Protein 5Z0C (pdb70)

B-factor: mean 23.2, std 9.93, range [11.63, 111.91]

Nearest PDB structures (foldseek):
  5z0c-assembly1_A-2  TM=1.003E+00  e=1.802E-86  Persicaria minor
  1yqd-assembly1_A  TM=9.678E-01  e=2.506E-66  Populus tremuloides
  6k3g-assembly1_B  TM=9.737E-01  e=2.427E-62  Catharanthus roseus
  8b1v-assembly1_A  TM=9.716E-01  e=7.815E-59  Tabernanthe iboga
  2cf6-assembly1_A  TM=9.793E-01  e=5.740E-51  Arabidopsis thaliana

CATH classification: 3.90.180.10 (+1 more: 3.40.50.720)

InterPro domains:
  IPR002328 Alcohol dehydrogenase, zinc-type, conserved site [PS00059] (72-86)
  IPR011032 GroES-like superfamily [SSF50129] (20-185)
  IPR013149 Alcohol dehydrogenase-like, C-terminal [PF00107] (195-318)
  IPR013154 Alcohol dehydrogenase-like, N-terminal [PF08240] (40-155)
  IPR020843 Enoylreductase domain [SM00829] (24-352)
  IPR036291 NAD(P)-binding domain superfamily [SSF51735] (157-322)
  IPR047109 Cinnamyl alcohol dehydrogenase-like [PTHR42683] (9-357)
  IPR047109 Cinnamyl alcohol dehydrogenase-like [cd05283] (15-353)

Sequence (367 aa):
EEHTVKAVGWAARDPSGHLSPFTFSRRATGELDVTFKVLYCGICHSDLHYIKNEWSNTIYPALPGHEIVGEVTEVGSKVNKFKVGDKVGVGCCIIVGSCHSCPNCNNHLENYCPNRILTFGSRYYDGTLNHGGYSDLMVVVQEHFAVRIPDALPLDSAAPLLCAGITVYSPLRYYGLDKKPGLHVGVVGLGGLGHMMAVKFAKAFGVKVTVVSTSPAKKEDAISGLGAHSFILSTDAEQMQAAVGTMMDGIIDTVSASHPLPPLISLLKSSHGKKLVMVGDPPKPLELPVFPLLLGRKMVAGSAIGGMKETQEMIDFAAKEGVRADVEVIPMDYVNTAMQRVSKSDVKYRFVIDIGNTFNDSLISSEVEHHHHHH

Structure (mmCIF, N/CA/C/O backbone):
data_5Z0C
#
_entry.id   5Z0C
#
_cell.length_a   83.000
_cell.length_b   54.030
_cell.length_c   79.370
_cell.angle_alpha   90.000
_cell.angle_beta   90.000
_cell.angle_gamma   90.000
#
_symmetry.space_group_name_H-M   'P 21 21 2'
#
loop_
_entity.id
_entity.type
_entity.pdbx_description
1 polymer 'Nerol dehydrogenase'
2 non-polymer 'ZINC ION'
3 non-polymer GLYCEROL
4 non-polymer BETA-MERCAPTOETHANOL
5 water water
#
loop_
_atom_site.group_PDB
_atom_site.id
_atom_site.type_symbol
_atom_site.label_atom_id
_atom_site.label_alt_id
_atom_site.label_comp_id
_atom_site.label_asym_id
_atom_site.label_entity_id
_atom_site.label_seq_id
_atom_site.pdbx_PDB_ins_code
_atom_site.Cartn_x
_atom_site.Cartn_y
_atom_site.Cartn_z
_atom_site.occupancy
_atom_site.B_iso_or_equiv
_atom_site.auth_seq_id
_atom_site.auth_comp_id
_atom_site.auth_asym_id
_atom_site.auth_atom_id
_atom_site.pdbx_PDB_model_num
ATOM 1 N N . GLU A 1 8 ? 72.597 -14.551 50.608 1.00 57.38 8 GLU A N 1
ATOM 2 C CA . GLU A 1 8 ? 73.754 -14.654 51.550 1.00 55.38 8 GLU A CA 1
ATOM 3 C C . GLU A 1 8 ? 73.726 -13.543 52.635 1.00 47.63 8 GLU A C 1
ATOM 4 O O . GLU A 1 8 ? 73.843 -13.814 53.841 1.00 45.68 8 GLU A O 1
ATOM 10 N N . GLU A 1 9 ? 73.622 -12.280 52.246 1.00 36.46 9 GLU A N 1
ATOM 11 C CA . GLU A 1 9 ? 73.731 -11.249 53.283 1.00 34.48 9 GLU A CA 1
ATOM 12 C C . GLU A 1 9 ? 72.415 -10.535 53.575 1.00 24.34 9 GLU A C 1
ATOM 13 O O . GLU A 1 9 ? 71.932 -9.825 52.745 1.00 25.19 9 GLU A O 1
ATOM 19 N N . HIS A 1 10 ? 71.850 -10.730 54.761 1.00 18.93 10 HIS A N 1
ATOM 20 C CA . HIS A 1 10 ? 70.502 -10.211 55.030 1.00 17.85 10 HIS A CA 1
ATOM 21 C C . HIS A 1 10 ? 70.552 -8.864 55.741 1.00 18.43 10 HIS A C 1
ATOM 22 O O . HIS A 1 10 ? 69.597 -8.083 55.654 1.00 16.19 10 HIS A O 1
ATOM 29 N N . THR A 1 11 ? 71.627 -8.617 56.467 1.00 17.12 11 THR A N 1
ATOM 30 C CA . THR A 1 11 ? 71.814 -7.319 57.222 1.00 15.44 11 THR A CA 1
ATOM 31 C C . THR A 1 11 ? 73.279 -6.933 57.037 1.00 17.59 11 THR A C 1
ATOM 32 O O . THR A 1 11 ? 74.144 -7.771 56.624 1.00 18.75 11 THR A O 1
ATOM 36 N N . VAL A 1 12 ? 73.582 -5.667 57.368 1.00 14.69 12 VAL A N 1
ATOM 37 C CA . VAL A 1 12 ? 74.896 -5.118 57.322 1.00 15.98 12 VAL A CA 1
ATOM 38 C C . VAL A 1 12 ? 75.185 -4.348 58.624 1.00 16.99 12 VAL A C 1
ATOM 39 O O . VAL A 1 12 ? 74.277 -3.852 59.287 1.00 17.19 12 VAL A O 1
ATOM 43 N N . LYS A 1 13 ? 76.434 -4.236 58.996 1.00 15.12 13 LYS A N 1
ATOM 44 C CA . LYS A 1 13 ? 76.836 -3.518 60.191 1.00 17.29 13 LYS A CA 1
ATOM 45 C C . LYS A 1 13 ? 76.914 -2.006 59.967 1.00 16.80 13 LYS A C 1
ATOM 46 O O . LYS A 1 13 ? 77.377 -1.546 58.905 1.00 17.73 13 LYS A O 1
ATOM 52 N N . ALA A 1 14 ? 76.292 -1.291 60.903 1.00 15.88 14 ALA A N 1
ATOM 53 C CA . ALA A 1 14 ? 76.329 0.191 60.957 1.00 14.97 14 ALA A CA 1
ATOM 54 C C . ALA A 1 14 ? 76.821 0.612 62.328 1.00 13.40 14 ALA A C 1
ATOM 55 O O . ALA A 1 14 ? 76.746 -0.153 63.320 1.00 15.10 14 ALA A O 1
ATOM 57 N N . VAL A 1 15 ? 77.264 1.845 62.405 1.00 13.74 15 VAL A N 1
ATOM 58 C CA . VAL A 1 15 ? 77.663 2.430 63.713 1.00 14.41 15 VAL A CA 1
ATOM 59 C C . VAL A 1 15 ? 76.991 3.805 63.856 1.00 16.07 15 VAL A C 1
ATOM 60 O O . VAL A 1 15 ? 76.849 4.537 62.877 1.00 16.23 15 VAL A O 1
ATOM 64 N N . GLY A 1 16 ? 76.554 4.090 65.052 1.00 15.10 16 GLY A N 1
ATOM 65 C CA . GLY A 1 16 ? 75.932 5.409 65.331 1.00 15.59 16 GLY A CA 1
ATOM 66 C C . GLY A 1 16 ? 76.280 5.856 66.755 1.00 17.90 16 GLY A C 1
ATOM 67 O O . GLY A 1 16 ? 77.047 5.195 67.448 1.00 19.09 16 GLY A O 1
ATOM 68 N N . TRP A 1 17 ? 75.819 7.036 67.106 1.00 15.47 1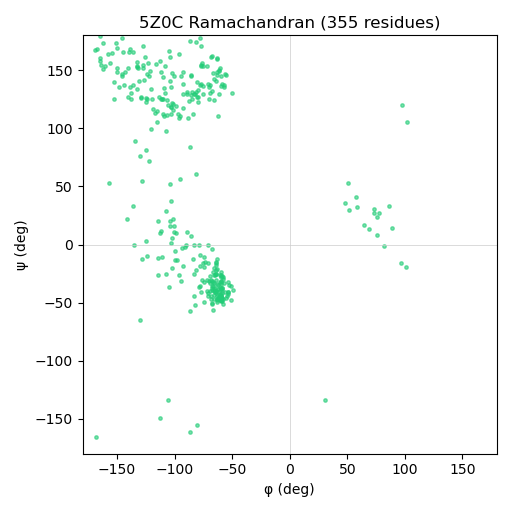7 TRP A N 1
ATOM 69 C CA . TRP A 1 17 ? 75.834 7.474 68.509 1.00 16.38 17 TRP A CA 1
ATOM 70 C C . TRP A 1 17 ? 74.408 7.426 69.038 1.00 16.58 17 TRP A C 1
ATOM 71 O O . TRP A 1 17 ? 73.506 8.081 68.480 1.00 16.64 17 TRP A O 1
ATOM 82 N N . ALA A 1 18 ? 74.199 6.696 70.136 1.00 15.32 18 ALA A N 1
ATOM 83 C CA . ALA A 1 18 ? 72.886 6.388 70.690 1.00 15.11 18 ALA A CA 1
ATOM 84 C C . ALA A 1 18 ? 72.878 6.634 72.185 1.00 17.92 18 ALA A C 1
ATOM 85 O O . ALA A 1 18 ? 73.921 6.668 72.776 1.00 17.77 18 ALA A O 1
ATOM 87 N N . ALA A 1 19 ? 71.683 6.933 72.663 1.00 15.82 19 ALA A N 1
ATOM 88 C CA . ALA A 1 19 ? 71.426 7.031 74.117 1.00 17.65 19 ALA A CA 1
ATOM 89 C C . ALA A 1 19 ? 70.936 5.700 74.622 1.00 16.60 19 ALA A C 1
ATOM 90 O O . ALA A 1 19 ? 70.262 4.926 73.999 1.00 16.56 19 ALA A O 1
ATOM 92 N N . ARG A 1 20 ? 71.278 5.419 75.889 1.00 19.40 20 ARG A N 1
ATOM 93 C CA . ARG A 1 20 ? 70.888 4.176 76.556 1.00 20.33 20 ARG A CA 1
ATOM 94 C C . ARG A 1 20 ? 69.844 4.357 77.699 1.00 20.24 20 ARG A C 1
ATOM 95 O O . ARG A 1 20 ? 69.350 3.381 78.239 1.00 23.13 20 ARG A O 1
ATOM 103 N N . ASP A 1 21 ? 69.624 5.606 78.066 1.00 19.85 21 ASP A N 1
ATOM 104 C CA . ASP A 1 21 ? 68.704 5.957 79.157 1.00 21.99 21 ASP A CA 1
ATOM 105 C C . ASP A 1 21 ? 68.322 7.443 79.068 1.00 19.64 21 ASP A C 1
ATOM 106 O O . ASP A 1 21 ? 68.869 8.191 78.277 1.00 20.69 21 ASP A O 1
ATOM 111 N N . PRO A 1 22 ? 67.360 7.888 79.939 1.00 24.27 22 PRO A N 1
ATOM 112 C CA . PRO A 1 22 ? 66.837 9.257 79.879 1.00 24.92 22 PRO A CA 1
ATOM 113 C C . PRO A 1 22 ? 67.742 10.396 80.220 1.00 25.59 22 PRO A C 1
ATOM 114 O O . PRO A 1 22 ? 67.391 11.577 79.968 1.00 24.18 22 PRO A O 1
ATOM 118 N N . SER A 1 23 ? 68.982 10.079 80.638 1.00 23.95 23 SER A N 1
ATOM 119 C CA . SER A 1 23 ? 69.991 11.095 80.671 1.00 24.09 23 SER A CA 1
ATOM 120 C C . SER A 1 23 ? 70.227 11.740 79.288 1.00 23.20 23 SER A C 1
ATOM 121 O O . SER A 1 23 ? 70.719 12.886 79.106 1.00 23.30 23 SER A O 1
ATOM 124 N N . GLY A 1 24 ? 69.957 10.925 78.270 1.00 22.56 24 GLY A N 1
ATOM 125 C CA . GLY A 1 24 ? 70.229 11.367 76.932 1.00 21.91 24 GLY A CA 1
ATOM 126 C C . GLY A 1 24 ? 71.636 11.377 76.450 1.00 19.48 24 GLY A C 1
ATOM 127 O O . GLY A 1 24 ? 71.933 11.920 75.427 1.00 20.25 24 GLY A O 1
ATOM 128 N N . HIS A 1 25 ? 72.575 10.823 77.231 1.00 18.80 25 HIS A N 1
ATOM 129 C CA . HIS A 1 25 ? 73.980 10.872 76.910 1.00 19.14 25 HIS A CA 1
ATOM 130 C C . HIS A 1 25 ? 74.237 9.956 75.693 1.00 16.11 25 HIS A C 1
ATOM 131 O O . HIS A 1 25 ? 73.862 8.823 75.746 1.00 21.71 25 HIS A O 1
ATOM 138 N N . LEU A 1 26 ? 74.821 10.495 74.670 1.00 19.49 26 LEU A N 1
ATOM 139 C CA . LEU A 1 26 ? 75.071 9.760 73.410 1.00 17.35 26 LEU A CA 1
ATOM 140 C C . LEU A 1 26 ? 76.456 9.156 73.473 1.00 18.01 26 LEU A C 1
ATOM 141 O O . LEU A 1 26 ? 77.420 9.860 73.812 1.00 19.58 26 LEU A O 1
ATOM 146 N N . SER A 1 27 ? 76.554 7.922 73.016 1.00 17.49 27 SER A N 1
ATOM 147 C CA . SER A 1 27 ? 77.886 7.325 72.829 1.00 20.23 27 SER A CA 1
ATOM 148 C C . SER A 1 27 ? 77.814 6.335 71.696 1.00 17.41 27 SER A C 1
ATOM 149 O O . SER A 1 27 ? 76.743 5.884 71.319 1.00 17.20 27 SER A O 1
ATOM 152 N N . PRO A 1 28 ? 78.981 5.848 71.235 1.00 18.34 28 PRO A N 1
ATOM 153 C CA . PRO A 1 28 ? 78.950 4.845 70.121 1.00 18.44 28 PRO A CA 1
ATOM 154 C C . PRO A 1 28 ? 78.126 3.620 70.331 1.00 17.66 28 PRO A C 1
ATOM 155 O O . PRO A 1 28 ? 77.983 3.099 71.429 1.00 18.03 28 PRO A O 1
ATOM 159 N N . PHE A 1 29 ? 77.523 3.128 69.249 1.00 16.68 29 PHE A N 1
ATOM 160 C CA . PHE A 1 29 ? 76.615 2.021 69.248 1.00 15.99 29 PHE A CA 1
ATOM 161 C C . PHE A 1 29 ? 76.673 1.329 67.892 1.00 18.36 29 PHE A C 1
ATOM 162 O O . PHE A 1 29 ? 76.532 1.992 66.875 1.00 16.52 29 PHE A O 1
ATOM 170 N N . THR A 1 30 ? 76.940 0.007 67.907 1.00 17.27 30 THR A N 1
ATOM 171 C CA . THR A 1 30 ? 77.075 -0.787 66.686 1.00 15.61 30 THR A CA 1
ATOM 172 C C . THR A 1 30 ? 75.906 -1.671 66.560 1.00 14.94 30 THR A C 1
ATOM 173 O O . THR A 1 30 ? 75.450 -2.385 67.526 1.00 16.68 30 THR A O 1
ATOM 177 N N . PHE A 1 31 ? 75.285 -1.660 65.380 1.00 15.84 31 PHE A N 1
ATOM 178 C CA . PHE A 1 31 ? 74.013 -2.284 65.160 1.00 16.87 31 PHE A CA 1
ATOM 179 C C . PHE A 1 31 ? 73.831 -2.755 63.714 1.00 16.19 31 PHE A C 1
ATOM 180 O O . PHE A 1 31 ? 74.691 -2.504 62.892 1.00 18.53 31 PHE A O 1
ATOM 188 N N . SER A 1 32 ? 72.746 -3.461 63.422 1.00 16.25 32 SER A N 1
ATOM 189 C CA . SER A 1 32 ? 72.535 -3.958 62.083 1.00 16.16 32 SER A CA 1
ATOM 190 C C . SER A 1 32 ? 71.468 -3.101 61.373 1.00 17.80 32 SER A C 1
ATOM 191 O O . SER A 1 32 ? 70.452 -2.732 62.005 1.00 20.18 32 SER A O 1
ATOM 194 N N . ARG A 1 33 ? 71.700 -2.850 60.090 1.00 15.76 33 ARG A N 1
ATOM 195 C CA . ARG A 1 33 ? 70.670 -2.441 59.230 1.00 16.62 33 ARG A CA 1
ATOM 196 C C . ARG A 1 33 ? 70.370 -3.503 58.177 1.00 15.24 33 ARG A C 1
ATOM 197 O O . ARG A 1 33 ? 71.183 -4.425 57.932 1.00 14.51 33 ARG A O 1
ATOM 205 N N . ARG A 1 34 ? 69.183 -3.445 57.621 1.00 14.24 34 ARG A N 1
ATOM 206 C CA . ARG A 1 34 ? 68.866 -4.379 56.518 1.00 14.36 34 ARG A CA 1
ATOM 207 C C . ARG A 1 34 ? 69.792 -4.231 55.342 1.00 16.32 34 ARG A C 1
ATOM 208 O O . ARG A 1 34 ? 70.279 -3.122 55.042 1.00 15.30 34 ARG A O 1
ATOM 216 N N . ALA A 1 35 ? 70.109 -5.358 54.668 1.00 15.24 35 ALA A N 1
ATOM 217 C CA . ALA A 1 35 ? 70.818 -5.234 53.369 1.00 16.75 35 ALA A CA 1
ATOM 218 C C . ALA A 1 35 ? 69.891 -4.626 52.353 1.00 17.74 35 ALA A C 1
ATOM 219 O O . ALA A 1 35 ? 68.678 -4.537 52.567 1.00 20.27 35 ALA A O 1
ATOM 221 N N . THR A 1 36 ? 70.462 -4.106 51.287 1.00 18.90 36 THR A N 1
ATOM 222 C CA . THR A 1 36 ? 69.702 -3.391 50.290 1.00 17.04 36 THR A CA 1
ATOM 223 C C . THR A 1 36 ? 68.680 -4.305 49.627 1.00 18.53 36 THR A C 1
ATOM 224 O O . THR A 1 36 ? 69.072 -5.169 48.838 1.00 21.29 36 THR A O 1
ATOM 228 N N . GLY A 1 37 ? 67.418 -4.099 49.879 1.00 17.56 37 GLY A N 1
ATOM 229 C CA . GLY A 1 37 ? 66.378 -4.848 49.142 1.00 19.77 37 GLY A CA 1
ATOM 230 C C . GLY A 1 37 ? 66.159 -4.293 47.739 1.00 17.17 37 GLY A C 1
ATOM 231 O O . GLY A 1 37 ? 66.738 -3.309 47.348 1.00 17.38 37 GLY A O 1
ATOM 232 N N . GLU A 1 38 ? 65.258 -4.952 46.997 1.00 19.59 38 GLU A N 1
ATOM 233 C CA . GLU A 1 38 ? 65.054 -4.660 45.589 1.00 20.57 38 GLU A CA 1
ATOM 234 C C . GLU A 1 38 ? 64.683 -3.158 45.349 1.00 16.41 38 GLU A C 1
ATOM 235 O O . GLU A 1 38 ? 64.951 -2.633 44.290 1.00 17.88 38 GLU A O 1
ATOM 241 N N . LEU A 1 39 ? 63.966 -2.529 46.271 1.00 16.76 39 LEU A N 1
ATOM 242 C CA . LEU A 1 39 ? 63.548 -1.129 46.124 1.00 17.46 39 LEU A CA 1
ATOM 243 C C . LEU A 1 39 ? 64.191 -0.221 47.153 1.00 19.23 39 LEU A C 1
ATOM 244 O O . LEU A 1 39 ? 63.686 0.935 47.335 1.00 18.03 39 LEU A O 1
ATOM 249 N N . ASP A 1 40 ? 65.296 -0.666 47.746 1.00 15.61 40 ASP A N 1
ATOM 250 C CA . ASP A 1 40 ? 66.019 0.163 48.732 1.00 16.02 40 ASP A CA 1
ATOM 251 C C . ASP A 1 40 ? 67.155 0.919 48.098 1.00 17.26 40 ASP A C 1
ATOM 252 O O . ASP A 1 40 ? 67.691 0.554 47.038 1.00 16.12 40 ASP A O 1
ATOM 257 N N . VAL A 1 41 ? 67.602 1.926 48.865 1.00 16.14 41 VAL A N 1
ATOM 258 C CA . VAL A 1 41 ? 68.777 2.694 48.591 1.00 16.63 41 VAL A CA 1
ATOM 259 C C . VAL A 1 41 ? 69.598 2.695 49.890 1.00 16.90 41 VAL A C 1
ATOM 260 O O . VAL A 1 41 ? 69.087 3.058 50.942 1.00 16.70 41 VAL A O 1
ATOM 264 N N . THR A 1 42 ? 70.884 2.294 49.812 1.00 14.49 42 THR A N 1
ATOM 265 C CA . THR A 1 42 ? 71.848 2.383 50.839 1.00 15.50 42 THR A CA 1
ATOM 266 C C . THR A 1 42 ? 72.788 3.555 50.564 1.00 15.38 42 THR A C 1
ATOM 267 O O . THR A 1 42 ? 73.229 3.734 49.451 1.00 14.02 42 THR A O 1
ATOM 271 N N . PHE A 1 43 ? 73.081 4.349 51.582 1.00 13.92 43 PHE A N 1
ATOM 272 C CA . PHE A 1 43 ? 73.929 5.469 51.434 1.00 14.33 43 PHE A CA 1
ATOM 273 C C . PHE A 1 43 ? 74.847 5.741 52.606 1.00 14.20 43 PHE A C 1
ATOM 274 O O . PHE A 1 43 ? 74.518 5.403 53.769 1.00 14.77 43 PHE A O 1
ATOM 282 N N . LYS A 1 44 ? 76.002 6.285 52.297 1.00 14.50 44 LYS A N 1
ATOM 283 C CA . LYS A 1 44 ? 76.931 6.713 53.282 1.00 14.67 44 LYS A CA 1
ATOM 284 C C . LYS A 1 44 ? 76.438 8.084 53.787 1.00 15.66 44 LYS A C 1
ATOM 285 O O . LYS A 1 44 ? 76.211 8.994 52.994 1.00 16.66 44 LYS A O 1
ATOM 291 N N . VAL A 1 45 ? 76.280 8.225 55.084 1.00 13.60 45 VAL A N 1
ATOM 292 C CA . VAL A 1 45 ? 75.778 9.495 55.650 1.00 13.11 45 VAL A CA 1
ATOM 293 C C . VAL A 1 45 ? 76.880 10.518 55.617 1.00 14.46 45 VAL A C 1
ATOM 294 O O . VAL A 1 45 ? 78.023 10.228 56.053 1.00 15.84 45 VAL A O 1
ATOM 298 N N . LEU A 1 46 ? 76.600 11.721 55.085 1.00 14.30 46 LEU A N 1
ATOM 299 C CA . LEU A 1 46 ? 77.556 12.799 55.069 1.00 14.52 46 LEU A CA 1
ATOM 300 C C . LEU A 1 46 ? 77.289 13.919 56.092 1.00 14.21 46 LEU A C 1
ATOM 301 O O . LEU A 1 46 ? 78.247 14.457 56.691 1.00 14.57 46 LEU A O 1
ATOM 306 N N . TYR A 1 47 ? 76.020 14.221 56.315 1.00 13.99 47 TYR A N 1
ATOM 307 C CA . TYR A 1 47 ? 75.614 15.274 57.290 1.00 13.76 47 TYR A CA 1
ATOM 308 C C . TYR A 1 47 ? 74.313 14.832 57.923 1.00 14.97 47 TYR A C 1
ATOM 309 O O . TYR A 1 47 ? 73.458 14.186 57.278 1.00 14.39 47 TYR A O 1
ATOM 318 N N . CYS A 1 48 ? 74.129 15.191 59.192 1.00 13.81 48 CYS A N 1
ATOM 319 C CA . CYS A 1 48 ? 72.795 15.040 59.815 1.00 14.05 48 CYS A CA 1
ATOM 320 C C . CYS A 1 48 ? 72.503 16.276 60.649 1.00 15.36 48 CYS A C 1
ATOM 321 O O . CYS A 1 48 ? 73.283 16.629 61.528 1.00 13.65 48 CYS A O 1
ATOM 324 N N . GLY A 1 49 ? 71.366 16.935 60.377 1.00 14.33 49 GLY A N 1
ATOM 325 C CA . GLY A 1 49 ? 70.962 18.046 61.185 1.00 13.14 49 GLY A CA 1
ATOM 326 C C . GLY A 1 49 ? 70.498 17.556 62.544 1.00 14.54 49 GLY A C 1
ATOM 327 O O . GLY A 1 49 ? 70.038 16.441 62.704 1.00 14.16 49 GLY A O 1
ATOM 328 N N . ILE A 1 50 ? 70.626 18.442 63.511 1.00 14.24 50 ILE A N 1
ATOM 329 C CA . ILE A 1 50 ? 70.111 18.200 64.856 1.00 14.34 50 ILE A CA 1
ATOM 330 C C . ILE A 1 50 ? 68.787 18.983 65.096 1.00 15.30 50 ILE A C 1
ATOM 331 O O . ILE A 1 50 ? 68.770 20.217 65.009 1.00 15.75 50 ILE A O 1
ATOM 336 N N . CYS A 1 51 ? 67.745 18.210 65.347 1.00 15.85 51 CYS A N 1
ATOM 337 C CA . CYS A 1 51 ? 66.370 18.696 65.624 1.00 15.40 51 CYS A CA 1
ATOM 338 C C . CYS A 1 51 ? 66.070 18.627 67.090 1.00 18.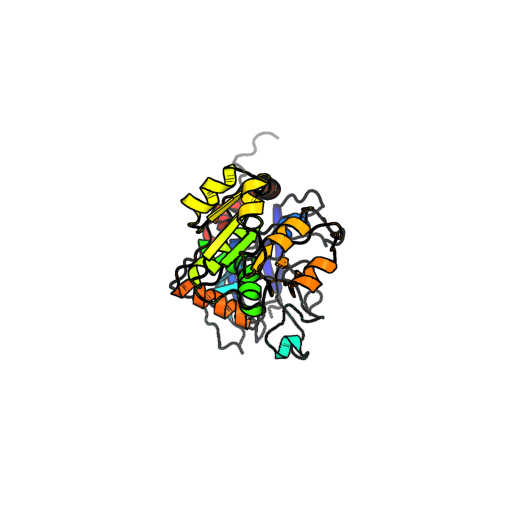12 51 CYS A C 1
ATOM 339 O O . CYS A 1 51 ? 66.446 17.668 67.782 1.00 18.64 51 CYS A O 1
ATOM 342 N N . HIS A 1 52 ? 65.234 19.566 67.609 1.00 17.82 52 HIS A N 1
ATOM 343 C CA . HIS A 1 52 ? 64.829 19.428 69.041 1.00 21.09 52 HIS A CA 1
ATOM 344 C C . HIS A 1 52 ? 64.149 18.102 69.311 1.00 19.39 52 HIS A C 1
ATOM 345 O O . HIS A 1 52 ? 64.220 17.580 70.423 1.00 19.14 52 HIS A O 1
ATOM 352 N N . SER A 1 53 ? 63.443 17.509 68.313 1.00 16.30 53 SER A N 1
ATOM 353 C CA . SER A 1 53 ? 62.837 16.220 68.536 1.00 16.32 53 SER A CA 1
ATOM 354 C C . SER A 1 53 ? 63.851 15.104 68.896 1.00 14.58 53 SER A C 1
ATOM 355 O O . SER A 1 53 ? 63.495 14.106 69.512 1.00 15.48 53 SER A O 1
ATOM 358 N N . ASP A 1 54 ? 65.061 15.276 68.335 1.00 16.39 54 ASP A N 1
ATOM 359 C CA . ASP A 1 54 ? 66.172 14.337 68.648 1.00 16.27 54 ASP A CA 1
ATOM 360 C C . ASP A 1 54 ? 66.455 14.356 70.154 1.00 17.41 54 ASP A C 1
ATOM 361 O O . ASP A 1 54 ? 66.526 13.315 70.792 1.00 17.33 54 ASP A O 1
ATOM 366 N N . LEU A 1 55 ? 66.576 15.561 70.685 1.00 17.17 55 LEU A N 1
ATOM 367 C CA . LEU A 1 55 ? 66.804 15.738 72.154 1.00 18.14 55 LEU A CA 1
ATOM 368 C C . LEU A 1 55 ? 65.652 15.222 72.951 1.00 18.27 55 LEU A C 1
ATOM 369 O O . LEU A 1 55 ? 65.798 14.496 73.941 1.00 17.02 55 LEU A O 1
ATOM 374 N N . HIS A 1 56 ? 64.408 15.614 72.606 1.00 18.65 56 HIS A N 1
ATOM 375 C CA . HIS A 1 56 ? 63.254 15.049 73.296 1.00 18.19 56 HIS A CA 1
ATOM 376 C C . HIS A 1 56 ? 63.137 13.535 73.336 1.00 18.58 56 HIS A C 1
ATOM 377 O O . HIS A 1 56 ? 62.815 12.926 74.353 1.00 18.48 56 HIS A O 1
ATOM 384 N N . TYR A 1 57 ? 63.456 12.887 72.219 1.00 18.28 57 TYR A N 1
ATOM 385 C CA . TYR A 1 57 ? 63.345 11.486 72.171 1.00 16.92 57 TYR A CA 1
ATOM 386 C C . TYR A 1 57 ? 64.418 10.837 73.087 1.00 15.15 57 TYR A C 1
ATOM 387 O O . TYR A 1 57 ? 64.088 9.921 73.781 1.00 18.77 57 TYR A O 1
ATOM 396 N N . ILE A 1 58 ? 65.643 11.267 73.019 1.00 16.63 58 ILE A N 1
ATOM 397 C CA . ILE A 1 58 ? 66.732 10.591 73.752 1.00 18.09 58 ILE A CA 1
ATOM 398 C C . ILE A 1 58 ? 66.530 10.839 75.271 1.00 20.34 58 ILE A C 1
ATOM 399 O O . ILE A 1 58 ? 66.937 10.010 76.098 1.00 21.38 58 ILE A O 1
ATOM 404 N N . LYS A 1 59 ? 65.879 11.968 75.601 1.00 21.30 59 LYS A N 1
ATOM 405 C CA . LYS A 1 59 ? 65.501 12.279 76.996 1.00 23.34 59 LYS A CA 1
ATOM 406 C C . LYS A 1 59 ? 64.155 11.678 77.447 1.00 25.15 59 LYS A C 1
ATOM 407 O O . LYS A 1 59 ? 63.676 11.985 78.517 1.00 23.83 59 LYS A O 1
ATOM 413 N N . ASN A 1 60 ? 63.513 10.841 76.655 1.00 20.04 60 ASN A N 1
ATOM 414 C CA . ASN A 1 60 ? 62.283 10.163 77.015 1.00 21.29 60 ASN A CA 1
ATOM 415 C C . ASN A 1 60 ? 61.182 11.158 77.371 1.00 27.19 60 ASN A C 1
ATOM 416 O O . ASN A 1 60 ? 60.337 10.871 78.236 1.00 25.64 60 ASN A O 1
ATOM 421 N N . GLU A 1 61 ? 61.210 12.311 76.717 1.00 26.25 61 GLU A N 1
ATOM 422 C CA . GLU A 1 61 ? 60.201 13.384 77.012 1.00 27.36 61 GLU A CA 1
ATOM 423 C C . GLU A 1 61 ? 58.766 12.901 76.943 1.00 27.15 61 GLU A C 1
ATOM 424 O O . GLU A 1 61 ? 57.937 13.382 77.718 1.00 31.52 61 GLU A O 1
ATOM 430 N N . TRP A 1 62 ? 58.419 11.978 76.063 1.00 26.71 62 TRP A N 1
ATOM 431 C CA . TRP A 1 62 ? 57.045 11.475 75.972 1.00 28.94 62 TRP A CA 1
ATOM 432 C C . TRP A 1 62 ? 56.820 10.160 76.634 1.00 28.59 62 TRP A C 1
ATOM 433 O O . TRP A 1 62 ? 55.800 9.496 76.371 1.00 31.39 62 TRP A O 1
ATOM 444 N N . SER A 1 63 ? 57.744 9.755 77.492 1.00 28.37 63 SER A N 1
ATOM 445 C CA . SER A 1 63 ? 57.673 8.475 78.175 1.00 31.60 63 SER A CA 1
ATOM 446 C C . SER A 1 63 ? 57.441 7.274 77.269 1.00 33.68 63 SER A C 1
ATOM 447 O O . SER A 1 63 ? 56.822 6.326 77.706 1.00 37.16 63 SER A O 1
ATOM 450 N N . ASN A 1 64 ? 57.892 7.301 76.008 1.00 26.11 64 ASN A N 1
ATOM 451 C CA . ASN A 1 64 ? 57.676 6.176 75.147 1.00 27.30 64 ASN A CA 1
ATOM 452 C C . ASN A 1 64 ? 58.883 5.893 74.246 1.00 24.51 64 ASN A C 1
ATOM 453 O O . ASN A 1 64 ? 58.751 5.197 73.270 1.00 26.73 64 ASN A O 1
ATOM 458 N N . THR A 1 65 ? 60.036 6.372 74.665 1.00 22.18 65 THR A N 1
ATOM 459 C CA . THR A 1 65 ? 61.271 6.109 73.959 1.00 20.54 65 THR A CA 1
ATOM 460 C C . THR A 1 65 ? 61.659 4.635 74.141 1.00 23.16 65 THR A C 1
ATOM 461 O O . THR A 1 65 ? 61.640 4.087 75.269 1.00 21.32 65 THR A O 1
ATOM 465 N N . ILE A 1 66 ? 62.125 4.009 73.062 1.00 20.77 66 ILE A N 1
ATOM 466 C CA . ILE A 1 66 ? 62.729 2.663 73.121 1.00 21.00 66 ILE A CA 1
ATOM 467 C C . ILE A 1 66 ? 64.251 2.822 73.062 1.00 20.24 66 ILE A C 1
ATOM 468 O O . ILE A 1 66 ? 64.793 3.528 72.189 1.00 20.89 66 ILE A O 1
ATOM 473 N N . TYR A 1 67 ? 64.959 2.323 74.101 1.00 19.90 67 TYR A N 1
ATOM 474 C CA . TYR A 1 67 ? 66.366 2.392 74.154 1.00 19.84 67 TYR A CA 1
ATOM 475 C C . TYR A 1 67 ? 66.939 1.041 73.750 1.00 20.73 67 TYR A C 1
ATOM 476 O O . TYR A 1 67 ? 66.311 0.005 73.983 1.00 20.26 67 TYR A O 1
ATOM 485 N N . PRO A 1 68 ? 68.091 1.051 73.062 1.00 21.05 68 PRO A N 1
ATOM 486 C CA . PRO A 1 68 ? 68.880 2.193 72.668 1.00 18.48 68 PRO A CA 1
ATOM 487 C C . PRO A 1 68 ? 68.203 3.123 71.643 1.00 15.83 68 PRO A C 1
ATOM 488 O O . PRO A 1 68 ? 67.442 2.653 70.747 1.00 16.91 68 PRO A O 1
ATOM 492 N N . ALA A 1 69 ? 68.435 4.406 71.826 1.00 16.03 69 ALA A N 1
ATOM 493 C CA . ALA A 1 69 ? 67.712 5.464 71.102 1.00 15.72 69 ALA A CA 1
ATOM 494 C C . ALA A 1 69 ? 68.735 6.201 70.268 1.00 15.37 69 ALA A C 1
ATOM 495 O O . ALA A 1 69 ? 69.593 6.925 70.758 1.00 16.06 69 ALA A O 1
ATOM 497 N N . LEU A 1 70 ? 68.590 6.061 68.932 1.00 14.38 70 LEU A N 1
ATOM 498 C CA . LEU A 1 70 ? 69.571 6.618 67.958 1.00 14.99 70 LEU A CA 1
ATOM 499 C C . LEU A 1 70 ? 68.728 7.587 67.081 1.00 14.60 70 LEU A C 1
ATOM 500 O O . LEU A 1 70 ? 67.962 7.133 66.250 1.00 14.01 70 LEU A O 1
ATOM 505 N N . PRO A 1 71 ? 68.803 8.895 67.385 1.00 13.79 71 PRO A N 1
ATOM 506 C CA . PRO A 1 71 ? 67.976 9.873 66.664 1.00 15.21 71 PRO A CA 1
ATOM 507 C C . PRO A 1 71 ? 68.612 10.355 65.411 1.00 15.47 71 PRO A C 1
ATOM 508 O O . PRO A 1 71 ? 69.589 9.742 64.936 1.00 15.68 71 PRO A O 1
ATOM 512 N N . GLY A 1 72 ? 68.148 11.517 64.877 1.00 14.69 72 GLY A N 1
ATOM 513 C CA . GLY A 1 72 ? 68.630 12.071 63.618 1.00 14.00 72 GLY A CA 1
ATOM 514 C C . GLY A 1 72 ? 67.695 11.838 62.467 1.00 13.29 72 GLY A C 1
ATOM 515 O O . GLY A 1 72 ? 67.509 10.695 62.033 1.00 13.64 72 GLY A O 1
ATOM 516 N N . HIS A 1 73 ? 66.985 12.883 62.039 1.00 12.86 73 HIS A N 1
ATOM 517 C CA . HIS A 1 73 ? 66.062 12.749 60.904 1.00 13.49 73 HIS A CA 1
ATOM 518 C C . HIS A 1 73 ? 66.132 13.886 59.916 1.00 14.39 73 HIS A C 1
ATOM 519 O O . HIS A 1 73 ? 65.121 14.202 59.248 1.00 14.47 73 HIS A O 1
ATOM 526 N N . GLU A 1 74 ? 67.316 14.432 59.757 1.00 13.39 74 GLU A N 1
ATOM 527 C CA . GLU A 1 74 ? 67.667 15.396 58.753 1.00 13.82 74 GLU A CA 1
ATOM 528 C C . GLU A 1 74 ? 68.947 14.898 58.073 1.00 13.90 74 GLU A C 1
ATOM 529 O O . GLU A 1 74 ? 70.054 15.438 58.296 1.00 13.98 74 GLU A O 1
ATOM 535 N N . ILE A 1 75 ? 68.792 13.894 57.203 1.00 14.42 75 ILE A N 1
ATOM 536 C CA . ILE A 1 75 ? 69.921 12.985 56.873 1.00 14.95 75 ILE A CA 1
ATOM 537 C C . ILE A 1 75 ? 70.299 13.260 55.419 1.00 16.12 75 ILE A C 1
ATOM 538 O O . ILE A 1 75 ? 69.426 13.116 54.543 1.00 14.99 75 ILE A O 1
ATOM 543 N N . VAL A 1 76 ? 71.569 13.574 55.136 1.00 13.61 76 VAL A N 1
ATOM 544 C CA . VAL A 1 76 ? 72.002 13.769 53.759 1.00 15.47 76 VAL A CA 1
ATOM 545 C C . VAL A 1 76 ? 73.207 12.865 53.507 1.00 14.69 76 VAL A C 1
ATOM 546 O O . VAL A 1 76 ? 74.055 12.743 54.410 1.00 14.29 76 VAL A O 1
ATOM 550 N N . GLY A 1 77 ? 73.299 12.274 52.323 1.00 14.92 77 GLY A N 1
ATOM 551 C CA . GLY A 1 77 ? 74.473 11.432 52.041 1.00 14.91 77 GLY A CA 1
ATOM 552 C C . GLY A 1 77 ? 74.573 11.056 50.580 1.00 15.19 77 GLY A C 1
ATOM 553 O O . GLY A 1 77 ? 73.965 11.713 49.728 1.00 15.30 77 GLY A O 1
ATOM 554 N N . GLU A 1 78 ? 75.437 10.070 50.345 1.00 14.63 78 GLU A N 1
ATOM 555 C CA . GLU A 1 78 ? 75.796 9.667 48.982 1.00 14.52 78 GLU A CA 1
ATOM 556 C C . GLU A 1 78 ? 75.521 8.183 48.805 1.00 14.49 78 GLU A C 1
ATOM 557 O O . GLU A 1 78 ? 75.971 7.345 49.595 1.00 15.49 78 GLU A O 1
ATOM 563 N N . VAL A 1 79 ? 74.728 7.888 47.776 1.00 13.53 79 VAL A N 1
ATOM 564 C CA . VAL A 1 79 ? 74.264 6.518 47.525 1.00 14.68 79 VAL A CA 1
ATOM 565 C C . VAL A 1 79 ? 75.494 5.615 47.262 1.00 16.26 79 VAL A C 1
ATOM 566 O O . VAL A 1 79 ? 76.357 5.919 46.394 1.00 16.89 79 VAL A O 1
ATOM 570 N N . THR A 1 80 ? 75.532 4.525 47.974 1.00 15.16 80 THR A N 1
ATOM 571 C CA . THR A 1 80 ? 76.549 3.493 47.750 1.00 17.41 80 THR A CA 1
ATOM 572 C C . THR A 1 80 ? 76.009 2.211 47.078 1.00 17.10 80 THR A C 1
ATOM 573 O O . THR A 1 80 ? 76.812 1.417 46.458 1.00 18.78 80 THR A O 1
ATOM 577 N N . GLU A 1 81 ? 74.728 1.913 47.227 1.00 16.84 81 GLU A N 1
ATOM 578 C CA . GLU A 1 81 ? 74.172 0.721 46.642 1.00 18.89 81 GLU A CA 1
ATOM 579 C C . GLU A 1 81 ? 72.741 0.955 46.373 1.00 19.29 81 GLU A C 1
ATOM 580 O O . GLU A 1 81 ? 72.049 1.567 47.229 1.00 18.11 81 GLU A O 1
ATOM 586 N N . VAL A 1 82 ? 72.237 0.477 45.216 1.00 17.03 82 VAL A N 1
ATOM 587 C CA . VAL A 1 82 ? 70.807 0.567 44.926 1.00 18.81 82 VAL A CA 1
ATOM 588 C C . VAL A 1 82 ? 70.199 -0.819 44.669 1.00 17.46 82 VAL A C 1
ATOM 589 O O . VAL A 1 82 ? 70.906 -1.696 44.146 1.00 19.24 82 VAL A O 1
ATOM 593 N N . GLY A 1 83 ? 68.970 -0.997 45.096 1.00 18.53 83 GLY A N 1
ATOM 594 C CA . GLY A 1 83 ? 68.322 -2.271 44.926 1.00 20.69 83 GLY A CA 1
ATOM 595 C C . GLY A 1 83 ? 68.142 -2.621 43.460 1.00 21.40 83 GLY A C 1
ATOM 596 O O . GLY A 1 83 ? 68.139 -1.749 42.553 1.00 18.27 83 GLY A O 1
ATOM 597 N N . SER A 1 84 ? 67.942 -3.911 43.194 1.00 21.11 84 SER A N 1
ATOM 598 C CA . SER A 1 84 ? 67.885 -4.342 41.762 1.00 23.28 84 SER A CA 1
ATOM 599 C C . SER A 1 84 ? 66.721 -3.760 40.949 1.00 24.24 84 SER A C 1
ATOM 600 O O . SER A 1 84 ? 66.740 -3.779 39.722 1.00 27.83 84 SER A O 1
ATOM 603 N N . LYS A 1 85 ? 65.676 -3.244 41.591 1.00 19.27 85 LYS A N 1
ATOM 604 C CA . LYS A 1 85 ? 64.614 -2.631 40.855 1.00 19.84 85 LYS A CA 1
ATOM 605 C C . LYS A 1 85 ? 64.573 -1.108 40.842 1.00 19.12 85 LYS A C 1
ATOM 606 O O . LYS A 1 85 ? 63.742 -0.503 40.200 1.00 22.35 85 LYS A O 1
ATOM 612 N N . VAL A 1 86 ? 65.529 -0.473 41.492 1.00 18.33 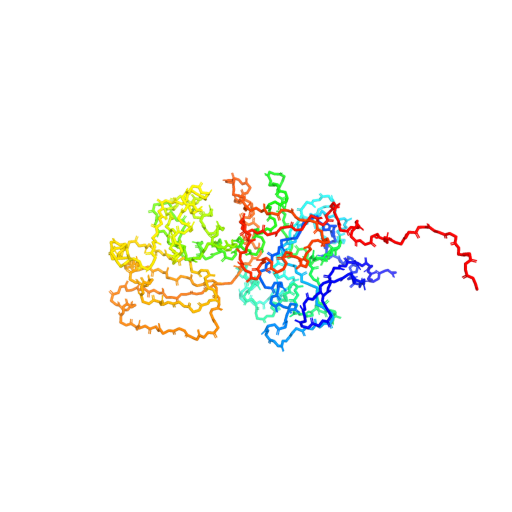86 VAL A N 1
ATOM 613 C CA . VAL A 1 86 ? 65.565 0.965 41.652 1.00 16.98 86 VAL A CA 1
ATOM 614 C C . VAL A 1 86 ? 66.107 1.623 40.400 1.00 17.42 86 VAL A C 1
ATOM 615 O O . VAL A 1 86 ? 67.199 1.254 39.891 1.00 18.08 86 VAL A O 1
ATOM 619 N N . ASN A 1 87 ? 65.349 2.582 39.891 1.00 18.72 87 ASN A N 1
ATOM 620 C CA . ASN A 1 87 ? 65.741 3.310 38.700 1.00 18.32 87 ASN A CA 1
ATOM 621 C C . ASN A 1 87 ? 66.017 4.770 38.926 1.00 18.26 87 ASN A C 1
ATOM 622 O O . ASN A 1 87 ? 66.811 5.373 38.171 1.00 19.72 87 ASN A O 1
ATOM 627 N N . LYS A 1 88 ? 65.399 5.379 39.960 1.00 20.55 88 LYS A N 1
ATOM 628 C CA . LYS A 1 88 ? 65.499 6.826 40.148 1.00 21.64 88 LYS A CA 1
ATOM 629 C C . LYS A 1 88 ? 66.786 7.346 40.745 1.00 20.22 88 LYS A C 1
ATOM 630 O O . LYS A 1 88 ? 67.131 8.519 40.594 1.00 24.48 88 LYS A O 1
ATOM 636 N N . PHE A 1 89 ? 67.553 6.483 41.392 1.00 17.50 89 PHE A N 1
ATOM 637 C CA . PHE A 1 89 ? 68.809 6.796 41.975 1.00 17.99 89 PHE A CA 1
ATOM 638 C C . PHE A 1 89 ? 69.908 5.866 41.413 1.00 19.14 89 PHE A C 1
ATOM 639 O O . PHE A 1 89 ? 69.619 4.665 41.102 1.00 20.42 89 PHE A O 1
ATOM 647 N N . LYS A 1 90 ? 71.080 6.405 41.307 1.00 18.17 90 LYS A N 1
ATOM 648 C CA . LYS A 1 90 ? 72.264 5.703 40.964 1.00 21.40 90 LYS A CA 1
ATOM 649 C C . LYS A 1 90 ? 73.349 5.862 42.037 1.00 20.81 90 LYS A C 1
ATOM 650 O O . LYS A 1 90 ? 73.371 6.839 42.744 1.00 18.79 90 LYS A O 1
ATOM 656 N N . VAL A 1 91 ? 74.277 4.917 42.096 1.00 19.04 91 VAL A N 1
ATOM 657 C CA . VAL A 1 91 ? 75.445 5.064 42.914 1.00 19.80 91 VAL A CA 1
ATOM 658 C C . VAL A 1 91 ? 76.134 6.397 42.679 1.00 21.05 91 VAL A C 1
ATOM 659 O O . VAL A 1 91 ? 76.332 6.791 41.531 1.00 20.22 91 VAL A O 1
ATOM 663 N N . GLY A 1 92 ? 76.447 7.116 43.769 1.00 18.15 92 GLY A N 1
ATOM 664 C CA . GLY A 1 92 ? 77.077 8.429 43.719 1.00 18.81 92 GLY A CA 1
ATOM 665 C C . GLY A 1 92 ? 76.094 9.583 43.817 1.00 19.77 92 GLY A C 1
ATOM 666 O O . GLY A 1 92 ? 76.525 10.704 44.071 1.00 19.72 92 GLY A O 1
ATOM 667 N N . ASP A 1 93 ? 74.805 9.358 43.616 1.00 17.52 93 ASP A N 1
ATOM 668 C CA . ASP A 1 93 ? 73.807 10.429 43.774 1.00 17.95 93 ASP A CA 1
ATOM 669 C C . ASP A 1 93 ? 73.807 10.916 45.256 1.00 16.64 93 ASP A C 1
ATOM 670 O O . ASP A 1 93 ? 73.959 10.110 46.161 1.00 17.01 93 ASP A O 1
ATOM 675 N N . LYS A 1 94 ? 73.569 12.215 45.463 1.00 16.61 94 LYS A N 1
ATOM 676 C CA . LYS A 1 94 ? 73.355 12.760 46.807 1.00 16.30 94 LYS A CA 1
ATOM 677 C C . LYS A 1 94 ? 71.894 12.680 47.118 1.00 16.67 94 LYS A C 1
ATOM 678 O O . LYS A 1 94 ? 71.033 13.068 46.301 1.00 17.11 94 LYS A O 1
ATOM 684 N N . VAL A 1 95 ? 71.557 12.165 48.287 1.00 15.15 95 VAL A N 1
ATOM 685 C CA . VAL A 1 95 ? 70.196 11.915 48.715 1.00 14.40 95 VAL A CA 1
ATOM 686 C C . VAL A 1 95 ? 69.920 12.438 50.147 1.00 15.50 95 VAL A C 1
ATOM 687 O O . VAL A 1 95 ? 70.826 12.649 50.940 1.00 16.11 95 VAL A O 1
ATOM 691 N N . GLY A 1 96 ? 68.637 12.669 50.397 1.00 13.67 96 GLY A N 1
ATOM 692 C CA . GLY A 1 96 ? 68.144 13.047 51.742 1.00 15.43 96 GLY A CA 1
ATOM 693 C C . GLY A 1 96 ? 67.019 12.148 52.202 1.00 12.66 96 GLY A C 1
ATOM 694 O O . GLY A 1 96 ? 66.244 11.666 51.397 1.00 13.49 96 GLY A O 1
ATOM 695 N N . VAL A 1 97 ? 66.942 12.028 53.515 1.00 13.36 97 VAL A N 1
ATOM 696 C CA . VAL A 1 97 ? 65.879 11.338 54.250 1.00 13.29 97 VAL A CA 1
ATOM 697 C C . VAL A 1 97 ? 65.470 12.301 55.368 1.00 12.86 97 VAL A C 1
ATOM 698 O O . VAL A 1 97 ? 66.319 12.856 56.084 1.00 13.76 97 VAL A O 1
ATOM 702 N N . GLY A 1 98 ? 64.175 12.457 55.530 1.00 13.43 98 GLY A N 1
ATOM 703 C CA . GLY A 1 98 ? 63.564 13.260 56.588 1.00 14.82 98 GLY A CA 1
ATOM 704 C C . GLY A 1 98 ? 62.950 12.399 57.676 1.00 13.72 98 GLY A C 1
ATOM 705 O O . GLY A 1 98 ? 63.552 11.413 58.183 1.00 13.39 98 GLY A O 1
ATOM 706 N N . CYS A 1 99 ? 61.726 12.759 58.058 1.00 13.25 99 CYS A N 1
ATOM 707 C CA A CYS A 1 99 ? 61.055 12.208 59.230 0.50 13.07 99 CYS A CA 1
ATOM 708 C CA B CYS A 1 99 ? 61.116 12.181 59.253 0.50 15.82 99 CYS A CA 1
ATOM 709 C C . CYS A 1 99 ? 60.308 10.900 58.996 1.00 14.14 99 CYS A C 1
ATOM 710 O O . CYS A 1 99 ? 59.911 10.246 59.946 1.00 14.79 99 CYS A O 1
ATOM 715 N N . ILE A 1 100 ? 60.084 10.532 57.735 1.00 13.82 100 ILE A N 1
ATOM 716 C CA A ILE A 1 100 ? 59.337 9.323 57.408 0.50 15.66 100 ILE A CA 1
ATOM 717 C CA B ILE A 1 100 ? 59.297 9.348 57.372 0.50 13.91 100 ILE A CA 1
ATOM 718 C C . ILE A 1 100 ? 60.119 8.369 56.530 1.00 14.71 100 ILE A C 1
ATOM 719 O O . ILE A 1 100 ? 60.754 8.759 55.598 1.00 14.72 100 ILE A O 1
ATOM 728 N N . VAL A 1 101 ? 60.000 7.076 56.849 1.00 13.81 101 VAL A N 1
ATOM 729 C CA . VAL A 1 101 ? 60.658 6.036 56.108 1.00 14.01 101 VAL A CA 1
ATOM 730 C C . VAL A 1 101 ? 59.667 4.942 55.594 1.00 14.56 101 VAL A C 1
ATOM 731 O O . VAL A 1 101 ? 60.117 3.966 54.999 1.00 14.46 101 VAL A O 1
ATOM 735 N N . GLY A 1 102 ? 58.364 5.089 55.811 1.00 13.48 102 GLY A N 1
ATOM 736 C CA . GLY A 1 102 ? 57.385 4.121 55.365 1.00 13.40 102 GLY A CA 1
ATOM 737 C C . GLY A 1 102 ? 56.009 4.716 55.428 1.00 14.34 102 GLY A C 1
ATOM 738 O O . GLY A 1 102 ? 55.742 5.597 56.268 1.00 15.40 102 GLY A O 1
ATOM 739 N N . SER A 1 103 ? 55.111 4.130 54.641 1.00 14.16 103 SER A N 1
ATOM 740 C CA . SER A 1 103 ? 53.668 4.415 54.786 1.00 15.15 103 SER A CA 1
ATOM 741 C C . SER A 1 103 ? 52.948 3.306 54.003 1.00 18.63 103 SER A C 1
ATOM 742 O O . SER A 1 103 ? 53.587 2.425 53.390 1.00 17.25 103 SER A O 1
ATOM 745 N N . CYS A 1 104 ? 51.604 3.373 54.021 1.00 17.23 104 CYS A N 1
ATOM 746 C CA . CYS A 1 104 ? 50.859 2.215 53.500 1.00 17.85 104 CYS A CA 1
ATOM 747 C C . CYS A 1 104 ? 50.685 2.095 52.033 1.00 19.93 104 CYS A C 1
ATOM 748 O O . CYS A 1 104 ? 50.448 0.935 51.528 1.00 20.42 104 CYS A O 1
ATOM 751 N N . HIS A 1 105 ? 50.793 3.205 51.311 1.00 18.60 105 HIS A N 1
ATOM 752 C CA . HIS A 1 105 ? 50.708 3.313 49.902 1.00 20.72 105 HIS A CA 1
ATOM 753 C C . HIS A 1 105 ? 49.286 2.929 49.359 1.00 23.74 105 HIS A C 1
ATOM 754 O O . HIS A 1 105 ? 49.194 2.642 48.198 1.00 27.09 105 HIS A O 1
ATOM 761 N N . SER A 1 106 ? 48.282 2.896 50.193 1.00 22.00 106 SER A N 1
ATOM 762 C CA . SER A 1 106 ? 46.929 2.582 49.731 1.00 27.56 106 SER A CA 1
ATOM 763 C C . SER A 1 106 ? 45.917 3.148 50.732 1.00 27.05 106 SER A C 1
ATOM 764 O O . SER A 1 106 ? 45.120 2.411 51.401 1.00 31.40 106 SER A O 1
ATOM 767 N N . CYS A 1 107 ? 46.072 4.433 50.998 1.00 20.66 107 CYS A N 1
ATOM 768 C CA . CYS A 1 107 ? 45.060 5.236 51.690 1.00 21.12 107 CYS A CA 1
ATOM 769 C C . CYS A 1 107 ? 44.952 6.572 50.945 1.00 20.96 107 CYS A C 1
ATOM 770 O O . CYS A 1 107 ? 45.756 6.860 50.093 1.00 22.35 107 CYS A O 1
ATOM 773 N N . PRO A 1 108 ? 43.880 7.357 51.228 1.00 21.22 108 PRO A N 1
ATOM 774 C CA . PRO A 1 108 ? 43.720 8.598 50.499 1.00 21.17 108 PRO A CA 1
ATOM 775 C C . PRO A 1 108 ? 44.878 9.558 50.686 1.00 19.22 108 PRO A C 1
ATOM 776 O O . PRO A 1 108 ? 45.263 10.195 49.732 1.00 21.82 108 PRO A O 1
ATOM 780 N N . ASN A 1 109 ? 45.436 9.581 51.891 1.00 18.16 109 ASN A N 1
ATOM 781 C CA . ASN A 1 109 ? 46.633 10.458 52.104 1.00 17.28 109 ASN A CA 1
ATOM 782 C C . ASN A 1 109 ? 47.863 10.013 51.300 1.00 18.94 109 ASN A C 1
ATOM 783 O O . ASN A 1 109 ? 48.466 10.816 50.615 1.00 17.86 109 ASN A O 1
ATOM 788 N N . CYS A 1 110 ? 48.173 8.731 51.326 1.00 16.85 110 CYS A N 1
ATOM 789 C CA . CYS A 1 110 ? 49.278 8.277 50.500 1.00 16.94 110 CYS A CA 1
ATOM 790 C C . CYS A 1 110 ? 49.039 8.556 49.069 1.00 17.61 110 CYS A C 1
ATOM 791 O O . CYS A 1 110 ? 49.925 8.985 48.313 1.00 19.50 110 CYS A O 1
ATOM 794 N N . ASN A 1 111 ? 47.795 8.261 48.625 1.00 20.00 111 ASN A N 1
ATOM 795 C CA . ASN A 1 111 ? 47.474 8.454 47.173 1.00 21.67 111 ASN A CA 1
ATOM 796 C C . ASN A 1 111 ? 47.509 9.868 46.734 1.00 23.03 111 ASN A C 1
ATOM 797 O O . ASN A 1 111 ? 47.712 10.128 45.551 1.00 24.64 111 ASN A O 1
ATOM 802 N N . ASN A 1 112 ? 47.390 10.793 47.681 1.00 20.14 112 ASN A N 1
ATOM 803 C CA . ASN A 1 112 ? 47.539 12.234 47.422 1.00 21.26 112 ASN A CA 1
ATOM 804 C C . ASN A 1 112 ? 48.925 12.863 47.847 1.00 20.51 112 ASN A C 1
ATOM 805 O O . ASN A 1 112 ? 49.060 14.048 48.064 1.00 20.87 112 ASN A O 1
ATOM 810 N N . HIS A 1 113 ? 49.945 12.003 47.952 1.00 19.57 113 HIS A N 1
ATOM 811 C CA . HIS A 1 113 ? 51.321 12.486 48.143 1.00 17.80 113 HIS A CA 1
ATOM 812 C C . HIS A 1 113 ? 51.513 13.013 49.571 1.00 17.12 113 HIS A C 1
ATOM 813 O O . HIS A 1 113 ? 52.390 13.861 49.795 1.00 16.33 113 HIS A O 1
ATOM 820 N N . LEU A 1 114 ? 50.787 12.441 50.525 1.00 16.42 114 LEU A N 1
ATOM 821 C CA . LEU A 1 114 ? 50.752 12.908 51.899 1.00 16.82 114 LEU A CA 1
ATOM 822 C C . LEU A 1 114 ? 51.018 11.788 52.832 1.00 15.28 114 LEU A C 1
ATOM 823 O O . LEU A 1 114 ? 50.235 11.494 53.708 1.00 14.77 114 LEU A O 1
ATOM 828 N N . GLU A 1 115 ? 52.147 11.134 52.596 1.00 15.70 115 GLU A N 1
ATOM 829 C CA . GLU A 1 115 ? 52.548 9.988 53.472 1.00 14.74 115 GLU A CA 1
ATOM 830 C C . GLU A 1 115 ? 52.740 10.397 54.907 1.00 15.33 115 GLU A C 1
ATOM 831 O O . GLU A 1 115 ? 52.607 9.566 55.811 1.00 14.48 115 GLU A O 1
ATOM 837 N N . ASN A 1 116 ? 53.078 11.693 55.144 1.00 13.98 116 ASN A N 1
ATOM 838 C CA . ASN A 1 116 ? 53.142 12.179 56.483 1.00 13.70 116 ASN A CA 1
ATOM 839 C C . ASN A 1 116 ? 51.845 12.213 57.338 1.00 13.92 116 ASN A C 1
ATOM 840 O O . ASN A 1 116 ? 51.894 12.294 58.573 1.00 17.18 116 ASN A O 1
ATOM 845 N N . TYR A 1 117 ? 50.697 12.078 56.682 1.00 15.00 117 TYR A N 1
ATOM 846 C CA . TYR A 1 117 ? 49.372 11.981 57.298 1.00 15.60 117 TYR A CA 1
ATOM 847 C C . TYR A 1 117 ? 48.786 10.570 57.097 1.00 17.70 117 TYR A C 1
ATOM 848 O O . TYR A 1 117 ? 47.619 10.325 57.373 1.00 19.27 117 TYR A O 1
ATOM 857 N N . CYS A 1 118 ? 49.603 9.611 56.644 1.00 15.74 118 CYS A N 1
ATOM 858 C CA . CYS A 1 118 ? 49.169 8.212 56.643 1.00 15.79 118 CYS A CA 1
ATOM 859 C C . CYS A 1 118 ? 49.021 7.714 58.066 1.00 15.96 118 CYS A C 1
ATOM 860 O O . CYS A 1 118 ? 49.915 7.844 58.955 1.00 15.49 118 CYS A O 1
ATOM 863 N N . PRO A 1 119 ? 47.865 7.064 58.339 1.00 16.70 119 PRO A N 1
ATOM 864 C CA . PRO A 1 119 ? 47.705 6.556 59.674 1.00 20.07 119 PRO A CA 1
ATOM 865 C C . PRO A 1 119 ? 48.727 5.471 60.050 1.00 18.90 119 PRO A C 1
ATOM 866 O O . PRO A 1 119 ? 48.973 5.222 61.234 1.00 23.39 119 PRO A O 1
ATOM 870 N N . ASN A 1 120 ? 49.263 4.855 59.025 1.00 18.70 120 ASN A N 1
ATOM 871 C CA . ASN A 1 120 ? 50.297 3.840 59.217 1.00 18.46 120 ASN A CA 1
ATOM 872 C C . ASN A 1 120 ? 51.691 4.318 58.804 1.00 18.10 120 ASN A C 1
ATOM 873 O O . ASN A 1 120 ? 52.559 3.484 58.408 1.00 18.50 120 ASN A O 1
ATOM 878 N N . ARG A 1 121 ? 51.937 5.620 58.913 1.00 15.57 121 ARG A N 1
ATOM 879 C CA . ARG A 1 121 ? 53.271 6.103 58.608 1.00 16.72 121 ARG A CA 1
ATOM 880 C C . ARG A 1 121 ? 54.280 5.483 59.550 1.00 16.21 121 ARG A C 1
ATOM 881 O O . ARG A 1 121 ? 53.961 5.214 60.700 1.00 19.24 121 ARG A O 1
ATOM 889 N N . ILE A 1 122 ? 55.508 5.313 59.065 1.00 16.20 122 ILE A N 1
ATOM 890 C CA . ILE A 1 122 ? 56.642 4.800 59.906 1.00 14.27 122 ILE A CA 1
ATOM 891 C C . ILE A 1 122 ? 57.663 5.919 60.016 1.00 15.12 122 ILE A C 1
ATOM 892 O O . ILE A 1 122 ? 58.213 6.355 59.034 1.00 14.90 122 ILE A O 1
ATOM 897 N N . LEU A 1 123 ? 57.851 6.406 61.206 1.00 15.78 123 LEU A N 1
ATOM 898 C CA . LEU A 1 123 ? 58.825 7.487 61.449 1.00 15.86 123 LEU A CA 1
ATOM 899 C C . LEU A 1 123 ? 60.257 6.952 61.460 1.00 15.60 123 LEU A C 1
ATOM 900 O O . LEU A 1 123 ? 60.520 5.788 61.819 1.00 15.08 123 LEU A O 1
ATOM 905 N N . THR A 1 124 ? 61.187 7.866 61.139 1.00 14.41 124 THR A N 1
ATOM 906 C CA . THR A 1 124 ? 62.584 7.539 60.998 1.00 13.42 124 THR A CA 1
ATOM 907 C C . THR A 1 124 ? 63.172 6.994 62.258 1.00 15.50 124 THR A C 1
ATOM 908 O O . THR A 1 124 ? 64.038 6.113 62.215 1.00 15.35 124 THR A O 1
ATOM 912 N N . PHE A 1 125 ? 62.699 7.434 63.415 1.00 15.13 125 PHE A N 1
ATOM 913 C CA . PHE A 1 125 ? 62.941 6.745 64.696 1.00 17.44 125 PHE A CA 1
ATOM 914 C C . PHE A 1 125 ? 61.724 6.889 65.583 1.00 17.25 125 PHE A C 1
ATOM 915 O O . PHE A 1 125 ? 60.841 7.684 65.296 1.00 17.42 125 PHE A O 1
ATOM 923 N N . GLY A 1 126 ? 61.679 6.077 66.625 1.00 20.21 126 GLY A N 1
ATOM 924 C CA . GLY A 1 126 ? 60.522 6.036 67.506 1.00 22.10 126 GLY A CA 1
ATOM 925 C C . GLY A 1 126 ? 59.495 5.093 66.952 1.00 23.01 126 GLY A C 1
ATOM 926 O O . GLY A 1 126 ? 58.290 5.328 67.074 1.00 23.46 126 GLY A O 1
ATOM 927 N N . SER A 1 127 ? 59.942 4.021 66.294 1.00 19.91 127 SER A N 1
ATOM 928 C CA . SER A 1 127 ? 59.077 3.159 65.563 1.00 19.59 127 SER A CA 1
ATOM 929 C C . SER A 1 127 ? 59.852 1.893 65.150 1.00 17.35 127 SER A C 1
ATOM 930 O O . SER A 1 127 ? 61.052 1.859 65.264 1.00 17.34 127 SER A O 1
ATOM 933 N N . ARG A 1 128 ? 59.092 0.899 64.703 1.00 17.46 128 ARG A N 1
ATOM 934 C CA . ARG A 1 128 ? 59.656 -0.304 64.068 1.00 17.16 128 ARG A CA 1
ATOM 935 C C . ARG A 1 128 ? 59.310 -0.376 62.593 1.00 16.55 128 ARG A C 1
ATOM 936 O O . ARG A 1 128 ? 58.265 0.097 62.119 1.00 17.93 128 ARG A O 1
ATOM 944 N N . TYR A 1 129 ? 60.223 -0.963 61.842 1.00 14.78 129 TYR A N 1
ATOM 945 C CA . TYR A 1 129 ? 59.997 -1.207 60.445 1.00 13.84 129 TYR A CA 1
ATOM 946 C C . TYR A 1 129 ? 59.162 -2.463 60.249 1.00 15.20 129 TYR A C 1
ATOM 947 O O . TYR A 1 129 ? 58.830 -3.164 61.156 1.00 16.50 129 TYR A O 1
ATOM 956 N N . TYR A 1 130 ? 58.805 -2.708 58.998 1.00 15.02 130 TYR A N 1
ATOM 957 C CA . TYR A 1 130 ? 57.986 -3.880 58.683 1.00 15.67 130 TYR A CA 1
ATOM 958 C C . TYR A 1 130 ? 58.626 -5.231 59.074 1.00 16.63 130 TYR A C 1
ATOM 959 O O . TYR A 1 130 ? 57.879 -6.274 59.121 1.00 18.15 130 TYR A O 1
ATOM 968 N N . ASP A 1 131 ? 59.929 -5.227 59.164 1.00 15.29 131 ASP A N 1
ATOM 969 C CA . ASP A 1 131 ? 60.733 -6.394 59.597 1.00 14.21 131 ASP A CA 1
ATOM 970 C C . ASP A 1 131 ? 60.754 -6.602 61.108 1.00 15.37 131 ASP A C 1
ATOM 971 O O . ASP A 1 131 ? 61.370 -7.546 61.592 1.00 16.81 131 ASP A O 1
ATOM 976 N N . GLY A 1 132 ? 60.070 -5.735 61.863 1.00 15.48 132 GLY A N 1
ATOM 977 C CA . GLY A 1 132 ? 60.026 -5.805 63.313 1.00 16.59 132 GLY A CA 1
ATOM 978 C C . GLY A 1 132 ? 61.203 -5.193 63.982 1.00 16.26 132 GLY A C 1
ATOM 979 O O . GLY A 1 132 ? 61.304 -5.184 65.248 1.00 18.43 132 GLY A O 1
ATOM 980 N N . THR A 1 133 ? 62.157 -4.685 63.197 1.00 15.11 133 THR A N 1
ATOM 981 C CA . THR A 1 133 ? 63.393 -4.099 63.740 1.00 14.82 133 THR A CA 1
ATOM 982 C C . THR A 1 133 ? 63.173 -2.608 64.093 1.00 15.66 133 THR A C 1
ATOM 983 O O . THR A 1 133 ? 62.387 -1.883 63.468 1.00 15.97 133 THR A O 1
ATOM 987 N N . LEU A 1 134 ? 63.846 -2.183 65.139 1.00 15.62 134 LEU A N 1
ATOM 988 C CA . LEU A 1 134 ? 63.757 -0.794 65.643 1.00 15.76 134 LEU A CA 1
ATOM 989 C C . LEU A 1 134 ? 64.419 0.157 64.670 1.00 15.50 134 LEU A C 1
ATOM 990 O O . LEU A 1 134 ? 65.517 -0.128 64.145 1.00 16.38 134 LEU A O 1
ATOM 995 N N . ASN A 1 135 ? 63.757 1.293 64.401 1.00 14.54 135 ASN A N 1
ATOM 996 C CA . ASN A 1 135 ? 64.325 2.232 63.444 1.00 15.61 135 ASN A CA 1
ATOM 997 C C . ASN A 1 135 ? 65.285 3.115 64.135 1.00 14.91 135 ASN A C 1
ATOM 998 O O . ASN A 1 135 ? 64.957 3.849 65.065 1.00 16.14 135 ASN A O 1
ATOM 1003 N N . HIS A 1 136 ? 66.510 3.135 63.599 1.00 13.33 136 HIS A N 1
ATOM 1004 C CA . HIS A 1 136 ? 67.628 3.960 64.072 1.00 14.03 136 HIS A CA 1
ATOM 1005 C C . HIS A 1 136 ? 67.891 5.033 63.084 1.00 13.80 136 HIS A C 1
ATOM 1006 O O . HIS A 1 136 ? 67.983 4.787 61.861 1.00 14.69 136 HIS A O 1
ATOM 1013 N N . GLY A 1 137 ? 68.071 6.266 63.586 1.00 13.98 137 GLY A N 1
ATOM 1014 C CA . GLY A 1 137 ? 68.192 7.452 62.783 1.00 15.41 137 GLY A CA 1
ATOM 1015 C C . GLY A 1 137 ? 69.568 7.753 62.150 1.00 14.62 137 GLY A C 1
ATOM 1016 O O . GLY A 1 137 ? 70.431 6.881 61.990 1.00 13.93 137 GLY A O 1
ATOM 1017 N N . GLY A 1 138 ? 69.805 9.016 61.863 1.00 13.18 138 GLY A N 1
ATOM 1018 C CA . GLY A 1 138 ? 70.886 9.511 61.047 1.00 11.92 138 GLY A CA 1
ATOM 1019 C C . GLY A 1 138 ? 72.192 9.888 61.729 1.00 12.55 138 GLY A C 1
ATOM 1020 O O . GLY A 1 138 ? 73.106 10.387 61.063 1.00 14.13 138 GLY A O 1
ATOM 1021 N N . TYR A 1 139 ? 72.267 9.776 63.067 1.00 14.19 139 TYR A N 1
ATOM 1022 C CA . TYR A 1 139 ? 73.544 9.998 63.737 1.00 13.88 139 TYR A CA 1
ATOM 1023 C C . TYR A 1 139 ? 74.370 8.693 63.611 1.00 14.92 139 TYR A C 1
ATOM 1024 O O . TYR A 1 139 ? 74.716 8.039 64.629 1.00 15.69 139 TYR A O 1
ATOM 1033 N N . SER A 1 140 ? 74.623 8.333 62.377 1.00 13.94 140 SER A N 1
ATOM 1034 C CA . SER A 1 140 ? 75.176 7.013 62.031 1.00 14.03 140 SER A CA 1
ATOM 1035 C C . SER A 1 140 ? 75.939 7.122 60.689 1.00 13.02 140 SER A C 1
ATOM 1036 O O . SER A 1 140 ? 75.825 8.139 60.004 1.00 14.33 140 SER A O 1
ATOM 1039 N N . ASP A 1 141 ? 76.759 6.106 60.386 1.00 12.83 141 ASP A N 1
ATOM 1040 C CA . ASP A 1 141 ? 77.604 6.124 59.229 1.00 14.53 141 ASP A CA 1
ATOM 1041 C C . ASP A 1 141 ? 76.953 5.717 57.969 1.00 14.03 141 ASP A C 1
ATOM 1042 O O . ASP A 1 141 ? 77.429 6.084 56.884 1.00 14.57 141 ASP A O 1
ATOM 1047 N N . LEU A 1 142 ? 75.902 4.925 58.082 1.00 15.24 142 LEU A N 1
ATOM 1048 C CA . LEU A 1 142 ? 75.280 4.310 56.926 1.00 15.65 142 LEU A CA 1
ATOM 1049 C C . LEU A 1 142 ? 73.751 4.273 57.167 1.00 14.79 142 LEU A C 1
ATOM 1050 O O . LEU A 1 142 ? 73.322 3.994 58.292 1.00 15.63 142 LEU A O 1
ATOM 1055 N N . MET A 1 143 ? 72.978 4.593 56.141 1.00 13.92 143 MET A N 1
ATOM 1056 C CA . MET A 1 143 ? 71.553 4.540 56.242 1.00 14.33 143 MET A CA 1
ATOM 1057 C C . MET A 1 143 ? 71.006 3.695 55.092 1.00 14.44 143 MET A C 1
ATOM 1058 O O . MET A 1 143 ? 71.594 3.637 53.993 1.00 14.14 143 MET A O 1
ATOM 1063 N N . VAL A 1 144 ? 69.835 3.108 55.311 1.00 13.93 144 VAL A N 1
ATOM 1064 C CA A VAL A 1 144 ? 69.136 2.310 54.307 0.50 14.92 144 VAL A CA 1
ATOM 1065 C CA B VAL A 1 144 ? 69.128 2.344 54.267 0.50 14.78 144 VAL A CA 1
ATOM 1066 C C . VAL A 1 144 ? 67.673 2.787 54.308 1.00 14.98 144 VAL A C 1
ATOM 1067 O O . VAL A 1 144 ? 67.087 2.927 55.369 1.00 15.44 144 VAL A O 1
ATOM 1074 N N . VAL A 1 145 ? 67.127 3.108 53.123 1.00 13.12 145 VAL A N 1
ATOM 1075 C CA . VAL A 1 145 ? 65.775 3.626 53.051 1.00 13.81 145 VAL A CA 1
ATOM 1076 C C . VAL A 1 145 ? 65.088 3.141 51.762 1.00 13.89 145 VAL A C 1
ATOM 1077 O O . VAL A 1 145 ? 65.762 2.938 50.724 1.00 14.32 145 VAL A O 1
ATOM 1081 N N . GLN A 1 146 ? 63.790 2.884 51.827 1.00 14.17 146 GLN A N 1
ATOM 1082 C CA . GLN A 1 146 ? 63.064 2.529 50.647 1.00 15.62 146 GLN A CA 1
ATOM 1083 C C . GLN A 1 146 ? 63.111 3.740 49.702 1.00 16.40 146 GLN A C 1
ATOM 1084 O O . GLN A 1 146 ? 62.952 4.881 50.166 1.00 15.66 146 GLN A O 1
ATOM 1090 N N . GLU A 1 147 ? 63.259 3.504 48.398 1.00 15.73 147 GLU A N 1
ATOM 1091 C CA . GLU A 1 147 ? 63.461 4.591 47.422 1.00 15.91 147 GLU A CA 1
ATOM 1092 C C . GLU A 1 147 ? 62.419 5.693 47.457 1.00 16.11 147 GLU A C 1
ATOM 1093 O O . GLU A 1 147 ? 62.720 6.852 47.200 1.00 16.71 147 GLU A O 1
ATOM 1099 N N . HIS A 1 148 ? 61.200 5.318 47.798 1.00 15.23 148 HIS A N 1
ATOM 1100 C CA . HIS A 1 148 ? 60.088 6.300 47.796 1.00 15.61 148 HIS A CA 1
ATOM 1101 C C . HIS A 1 148 ? 60.304 7.402 48.837 1.00 14.86 148 HIS A C 1
ATOM 1102 O O . HIS A 1 148 ? 59.780 8.524 48.695 1.00 16.10 148 HIS A O 1
ATOM 1109 N N . PHE A 1 149 ? 61.057 7.074 49.883 1.00 13.77 149 PHE A N 1
ATOM 1110 C CA . PHE A 1 149 ? 61.333 7.961 51.037 1.00 13.86 149 PHE A CA 1
ATOM 1111 C C . PHE A 1 149 ? 62.668 8.639 51.012 1.00 14.08 149 PHE A C 1
ATOM 1112 O O . PHE A 1 149 ? 63.061 9.302 52.001 1.00 14.00 149 PHE A O 1
ATOM 1120 N N . ALA A 1 150 ? 63.381 8.578 49.882 1.00 13.95 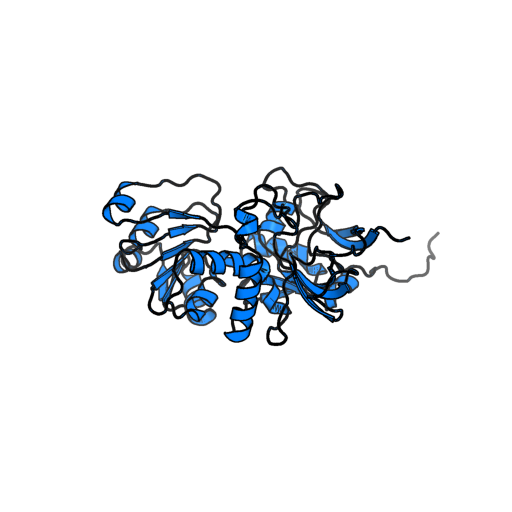150 ALA A N 1
ATOM 1121 C CA . ALA A 1 150 ? 64.572 9.365 49.676 1.00 14.47 150 ALA A CA 1
ATOM 1122 C C . ALA A 1 150 ? 64.286 10.446 48.619 1.00 14.66 150 ALA A C 1
ATOM 1123 O O . ALA A 1 150 ? 63.487 10.258 47.687 1.00 15.08 150 ALA A O 1
ATOM 1125 N N . VAL A 1 151 ? 64.892 11.607 48.833 1.00 14.91 151 VAL A N 1
ATOM 1126 C CA . VAL A 1 151 ? 64.875 12.675 47.890 1.00 15.63 151 VAL A CA 1
ATOM 1127 C C . VAL A 1 151 ? 66.238 12.843 47.250 1.00 16.03 151 VAL A C 1
ATOM 1128 O O . VAL A 1 151 ? 67.241 12.579 47.875 1.00 16.23 151 VAL A O 1
ATOM 1132 N N . ARG A 1 152 ? 66.238 13.388 46.029 1.00 15.30 152 ARG A N 1
ATOM 1133 C CA . ARG A 1 152 ? 67.475 13.779 45.320 1.00 17.07 152 ARG A CA 1
ATOM 1134 C C . ARG A 1 152 ? 67.928 15.166 45.715 1.00 18.81 152 ARG A C 1
ATOM 1135 O O . ARG A 1 152 ? 67.135 16.116 45.681 1.00 18.44 152 ARG A O 1
ATOM 1143 N N . ILE A 1 153 ? 69.196 15.300 46.052 1.00 18.26 153 ILE A N 1
ATOM 1144 C CA . ILE A 1 153 ? 69.763 16.610 46.363 1.00 18.17 153 ILE A CA 1
ATOM 1145 C C . ILE A 1 153 ? 70.501 17.079 45.081 1.00 20.63 153 ILE A C 1
ATOM 1146 O O . ILE A 1 153 ? 71.474 16.441 44.689 1.00 20.75 153 ILE A O 1
ATOM 1151 N N . PRO A 1 154 ? 70.100 18.207 44.495 1.00 20.84 154 PRO A N 1
ATOM 1152 C CA . PRO A 1 154 ? 70.794 18.784 43.322 1.00 24.86 154 PRO A CA 1
ATOM 1153 C C . PRO A 1 154 ? 72.211 19.158 43.556 1.00 29.47 154 PRO A C 1
ATOM 1154 O O . PRO A 1 154 ? 72.560 19.617 44.673 1.00 25.05 154 PRO A O 1
ATOM 1158 N N . ASP A 1 155 ? 73.037 19.069 42.501 1.00 32.87 155 ASP A N 1
ATOM 1159 C CA . ASP A 1 155 ? 74.440 19.661 42.547 1.00 32.97 155 ASP A CA 1
ATOM 1160 C C . ASP A 1 155 ? 74.582 21.080 43.037 1.00 33.25 155 ASP A C 1
ATOM 1161 O O . ASP A 1 155 ? 75.537 21.413 43.751 1.00 37.08 155 ASP A O 1
ATOM 1166 N N . ALA A 1 156 ? 73.632 21.947 42.657 1.00 38.21 156 ALA A N 1
ATOM 1167 C CA . ALA A 1 156 ? 73.618 23.390 43.049 1.00 38.83 156 ALA A CA 1
ATOM 1168 C C . ALA A 1 156 ? 73.475 23.643 44.551 1.00 43.25 156 ALA A C 1
ATOM 1169 O O . ALA A 1 156 ? 73.668 24.764 45.009 1.00 33.97 156 ALA A O 1
ATOM 1171 N N . LEU A 1 157 ? 73.118 22.607 45.324 1.00 41.29 157 LEU A N 1
ATOM 1172 C CA . LEU A 1 157 ? 72.836 22.813 46.724 1.00 31.53 157 LEU A CA 1
ATOM 1173 C C . LEU A 1 157 ? 74.019 22.333 47.582 1.00 29.14 157 LEU A C 1
ATOM 1174 O O . LEU A 1 157 ? 74.362 21.139 47.579 1.00 27.44 157 LEU A O 1
ATOM 1179 N N . PRO A 1 158 ? 74.672 23.240 48.367 1.00 27.03 158 PRO A N 1
ATOM 1180 C CA . PRO A 1 158 ? 75.660 22.734 49.326 1.00 25.82 158 PRO A CA 1
ATOM 1181 C C . PRO A 1 158 ? 75.094 21.710 50.312 1.00 24.81 158 PRO A C 1
ATOM 1182 O O . PRO A 1 158 ? 74.011 21.944 50.874 1.00 19.36 158 PRO A O 1
ATOM 1186 N N . LEU A 1 159 ? 75.803 20.606 50.557 1.00 22.95 159 LEU A N 1
ATOM 1187 C CA . LEU A 1 159 ? 75.213 19.558 51.329 1.00 23.73 159 LEU A CA 1
ATOM 1188 C C . LEU A 1 159 ? 75.184 19.864 52.797 1.00 21.37 159 LEU A C 1
ATOM 1189 O O . LEU A 1 159 ? 74.281 19.405 53.511 1.00 24.16 159 LEU A O 1
ATOM 1194 N N . ASP A 1 160 ? 76.187 20.640 53.274 1.00 24.12 160 ASP A N 1
ATOM 1195 C CA . ASP A 1 160 ? 76.250 20.916 54.716 1.00 26.08 160 ASP A CA 1
ATOM 1196 C C . ASP A 1 160 ? 75.116 21.737 55.258 1.00 27.31 160 ASP A C 1
ATOM 1197 O O . ASP A 1 160 ? 74.639 21.513 56.357 1.00 35.87 160 ASP A O 1
ATOM 1202 N N . SER A 1 161 ? 74.585 22.665 54.453 1.00 19.95 161 SER A N 1
ATOM 1203 C CA . SER A 1 161 ? 73.458 23.444 54.895 1.00 19.03 161 SER A CA 1
ATOM 1204 C C . SER A 1 161 ? 72.094 22.960 54.364 1.00 17.86 161 SER A C 1
ATOM 1205 O O . SER A 1 161 ? 71.029 23.494 54.726 1.00 20.59 161 SER A O 1
ATOM 1208 N N . ALA A 1 162 ? 72.116 21.973 53.490 1.00 19.19 162 ALA A N 1
ATOM 1209 C CA . ALA A 1 162 ? 70.874 21.338 52.987 1.00 17.46 162 ALA A CA 1
ATOM 1210 C C . ALA A 1 162 ? 70.154 20.530 54.055 1.00 16.12 162 ALA A C 1
ATOM 1211 O O . ALA A 1 162 ? 68.922 20.413 54.014 1.00 15.57 162 ALA A O 1
ATOM 1213 N N . ALA A 1 163 ? 70.881 19.897 55.002 1.00 15.17 163 ALA A N 1
ATOM 1214 C CA . ALA A 1 163 ? 70.221 18.938 55.866 1.00 15.14 163 ALA A CA 1
ATOM 1215 C C . ALA A 1 163 ? 68.976 19.429 56.603 1.00 15.08 163 ALA A C 1
ATOM 1216 O O . ALA A 1 163 ? 67.975 18.710 56.671 1.00 14.97 163 ALA A O 1
ATOM 1218 N N . PRO A 1 164 ? 69.014 20.646 57.143 1.00 13.65 164 PRO A N 1
ATOM 1219 C CA . PRO A 1 164 ? 67.817 21.105 57.875 1.00 15.29 164 PRO A CA 1
ATOM 1220 C C . PRO A 1 164 ? 66.577 21.258 57.000 1.00 13.94 164 PRO A C 1
ATOM 1221 O O . PRO A 1 164 ? 65.455 21.362 57.558 1.00 16.10 164 PRO A O 1
ATOM 1225 N N . LEU A 1 165 ? 66.719 21.300 55.694 1.00 13.00 165 LEU A N 1
ATOM 1226 C CA . LEU A 1 165 ? 65.492 21.386 54.877 1.00 14.86 165 LEU A CA 1
ATOM 1227 C C . LEU A 1 165 ? 64.602 20.165 55.165 1.00 14.26 165 LEU A C 1
ATOM 1228 O O . LEU A 1 165 ? 63.369 20.211 54.987 1.00 14.48 165 LEU A O 1
ATOM 1233 N N . LEU A 1 166 ? 65.222 19.036 55.563 1.00 12.91 166 LEU A N 1
ATOM 1234 C CA . LEU A 1 166 ? 64.471 17.760 55.562 1.00 12.92 166 LEU A CA 1
ATOM 1235 C C . LEU A 1 166 ? 63.496 17.623 56.684 1.00 13.07 166 LEU A C 1
ATOM 1236 O O . LEU A 1 166 ? 62.653 16.698 56.641 1.00 16.24 166 LEU A O 1
ATOM 1241 N N . CYS A 1 167 ? 63.606 18.466 57.734 1.00 13.95 167 CYS A N 1
ATOM 1242 C CA . CYS A 1 167 ? 62.577 18.537 58.761 1.00 13.92 167 CYS A CA 1
ATOM 1243 C C . CYS A 1 167 ? 62.187 19.998 58.999 1.00 15.59 167 CYS A C 1
ATOM 1244 O O . CYS A 1 167 ? 61.003 20.380 58.707 1.00 14.65 167 CYS A O 1
ATOM 1247 N N . ALA A 1 168 ? 63.122 20.788 59.504 1.00 14.99 168 ALA A N 1
ATOM 1248 C CA . ALA A 1 168 ? 62.801 22.196 59.792 1.00 14.21 168 ALA A CA 1
ATOM 1249 C C . ALA A 1 168 ? 62.236 22.869 58.507 1.00 15.11 168 ALA A C 1
ATOM 1250 O O . ALA A 1 168 ? 61.241 23.614 58.589 1.00 15.42 168 ALA A O 1
ATOM 1252 N N . GLY A 1 169 ? 62.850 22.648 57.341 1.00 14.01 169 GLY A N 1
ATOM 1253 C CA . GLY A 1 169 ? 62.473 23.354 56.078 1.00 13.62 169 GLY A CA 1
ATOM 1254 C C . GLY A 1 169 ? 61.080 22.938 55.647 1.00 14.38 169 GLY A C 1
ATOM 1255 O O . GLY A 1 169 ? 60.194 23.776 55.472 1.00 13.23 169 GLY A O 1
ATOM 1256 N N . ILE A 1 170 ? 60.881 21.635 55.477 1.00 14.24 170 ILE A N 1
ATOM 1257 C CA . ILE A 1 170 ? 59.604 21.160 55.001 1.00 13.33 170 ILE A CA 1
ATOM 1258 C C . ILE A 1 170 ? 58.447 21.470 56.011 1.00 13.53 170 ILE A C 1
ATOM 1259 O O . ILE A 1 170 ? 57.331 21.759 55.578 1.00 14.57 170 ILE A O 1
ATOM 1264 N N . THR A 1 171 ? 58.736 21.506 57.304 1.00 13.03 171 THR A N 1
ATOM 1265 C CA . THR A 1 171 ? 57.717 21.807 58.264 1.00 12.59 171 THR A CA 1
ATOM 1266 C C . THR A 1 171 ? 57.056 23.192 58.028 1.00 12.90 171 THR A C 1
ATOM 1267 O O . THR A 1 171 ? 55.859 23.329 58.356 1.00 12.77 171 THR A O 1
ATOM 1271 N N . VAL A 1 172 ? 57.896 24.170 57.612 1.00 12.57 172 VAL A N 1
ATOM 1272 C CA . VAL A 1 172 ? 57.341 25.510 57.343 1.00 13.33 172 VAL A CA 1
ATOM 1273 C C . VAL A 1 172 ? 56.989 25.691 55.847 1.00 13.31 172 VAL A C 1
ATOM 1274 O O . VAL A 1 172 ? 56.029 26.401 55.540 1.00 14.24 172 VAL A O 1
ATOM 1278 N N . TYR A 1 173 ? 57.696 25.061 54.926 1.00 13.14 173 TYR A N 1
ATOM 1279 C CA . TYR A 1 173 ? 57.385 25.189 53.503 1.00 13.08 173 TYR A CA 1
ATOM 1280 C C . TYR A 1 173 ? 56.019 24.656 53.232 1.00 14.50 173 TYR A C 1
ATOM 1281 O O . TYR A 1 173 ? 55.214 25.269 52.529 1.00 13.73 173 TYR A O 1
ATOM 1290 N N . SER A 1 174 ? 55.715 23.474 53.788 1.00 12.15 174 SER A N 1
ATOM 1291 C CA . SER A 1 174 ? 54.449 22.817 53.472 1.00 13.77 174 SER A CA 1
ATOM 1292 C C . SER A 1 174 ? 53.200 23.702 53.834 1.00 13.77 174 SER A C 1
ATOM 1293 O O . SER A 1 174 ? 52.322 23.900 53.014 1.00 15.04 174 SER A O 1
ATOM 1296 N N . PRO A 1 175 ? 53.137 24.277 55.038 1.00 13.93 175 PRO A N 1
ATOM 1297 C CA . PRO A 1 175 ? 51.930 25.076 55.338 1.00 13.35 175 PRO A CA 1
ATOM 1298 C C . PRO A 1 175 ? 51.960 26.418 54.607 1.00 14.31 175 PRO A C 1
ATOM 1299 O O . PRO A 1 175 ? 50.880 26.989 54.296 1.00 14.10 175 PRO A O 1
ATOM 1303 N N . LEU A 1 176 ? 53.148 27.005 54.394 1.00 13.90 176 LEU A N 1
ATOM 1304 C CA . LEU A 1 176 ? 53.195 28.242 53.601 1.00 13.79 176 LEU A CA 1
ATOM 1305 C C . LEU A 1 176 ? 52.504 28.023 52.246 1.00 14.85 176 LEU A C 1
ATOM 1306 O O . LEU A 1 176 ? 51.758 28.893 51.774 1.00 16.58 176 LEU A O 1
ATOM 1311 N N . ARG A 1 177 ? 52.740 26.867 51.642 1.00 14.22 177 ARG A N 1
ATOM 1312 C CA . ARG A 1 177 ? 52.076 26.513 50.386 1.00 16.64 177 ARG A CA 1
ATOM 1313 C C . ARG A 1 177 ? 50.596 26.129 50.552 1.00 17.17 177 ARG A C 1
ATOM 1314 O O . ARG A 1 177 ? 49.729 26.654 49.881 1.00 16.64 177 ARG A O 1
ATOM 1322 N N . TYR A 1 178 ? 50.322 25.246 51.494 1.00 15.88 178 TYR A N 1
ATOM 1323 C CA . TYR A 1 178 ? 48.925 24.681 51.608 1.00 14.92 178 TYR A CA 1
ATOM 1324 C C . TYR A 1 178 ? 47.958 25.763 51.996 1.00 16.58 178 TYR A C 1
ATOM 1325 O O . TYR A 1 178 ? 46.813 25.761 51.522 1.00 18.28 178 TYR A O 1
ATOM 1334 N N . TYR A 1 179 ? 48.374 26.664 52.922 1.00 14.69 179 TYR A N 1
ATOM 1335 C CA . TYR A 1 179 ? 47.490 27.727 53.395 1.00 14.87 179 TYR A CA 1
ATOM 1336 C C . TYR A 1 179 ? 47.590 28.988 52.523 1.00 15.33 179 TYR A C 1
ATOM 1337 O O . TYR A 1 179 ? 46.991 30.025 52.880 1.00 17.84 179 TYR A O 1
ATOM 1346 N N . GLY A 1 180 ? 48.239 28.924 51.368 1.00 17.48 180 GLY A N 1
ATOM 1347 C CA . GLY A 1 180 ? 48.124 30.026 50.485 1.00 20.05 180 GLY A CA 1
ATOM 1348 C C . GLY A 1 180 ? 48.905 31.262 50.945 1.00 20.47 180 GLY A C 1
ATOM 1349 O O . GLY A 1 180 ? 48.531 32.399 50.588 1.00 22.81 180 GLY A O 1
ATOM 1350 N N . LEU A 1 181 ? 49.968 31.045 51.712 1.00 16.25 181 LEU A N 1
ATOM 1351 C CA . LEU A 1 181 ? 5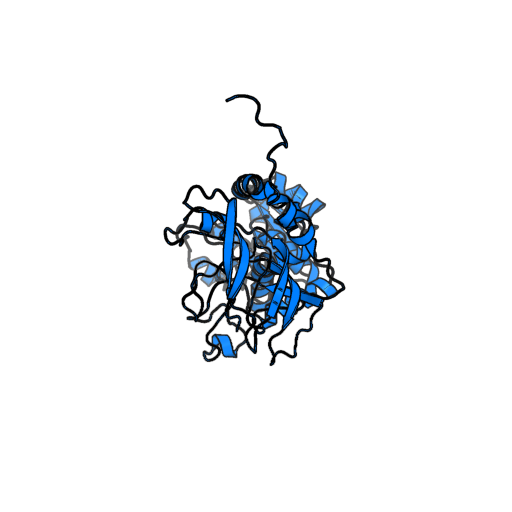0.792 32.123 52.256 1.00 16.23 181 LEU A CA 1
ATOM 1352 C C . LEU A 1 181 ? 52.094 32.292 51.495 1.00 16.16 181 LEU A C 1
ATOM 1353 O O . LEU A 1 181 ? 53.192 32.563 52.069 1.00 18.74 181 LEU A O 1
ATOM 1358 N N . ASP A 1 182 ? 52.026 32.119 50.169 1.00 18.54 182 ASP A N 1
ATOM 1359 C CA . ASP A 1 182 ? 53.199 32.033 49.312 1.00 19.75 182 ASP A CA 1
ATOM 1360 C C . ASP A 1 182 ? 53.081 32.899 48.075 1.00 22.23 182 ASP A C 1
ATOM 1361 O O . ASP A 1 182 ? 53.774 32.660 47.085 1.00 23.82 182 ASP A O 1
ATOM 1366 N N A LYS A 1 183 ? 52.208 33.892 48.098 0.50 24.29 183 LYS A N 1
ATOM 1367 N N B LYS A 1 183 ? 52.149 33.863 48.098 0.50 25.40 183 LYS A N 1
ATOM 1368 C CA A LYS A 1 183 ? 52.077 34.743 46.916 0.50 25.17 183 LYS A CA 1
ATOM 1369 C CA B LYS A 1 183 ? 51.951 34.803 46.965 0.50 27.40 183 LYS A CA 1
ATOM 1370 C C A LYS A 1 183 ? 52.722 36.079 47.170 0.50 24.49 183 LYS A C 1
ATOM 1371 C C B LYS A 1 183 ? 52.735 36.090 47.194 0.50 25.69 183 LYS A C 1
ATOM 1372 O O A LYS A 1 183 ? 52.604 36.643 48.267 0.50 21.78 183 LYS A O 1
ATOM 1373 O O B LYS A 1 183 ? 52.688 36.654 48.292 0.50 22.48 183 LYS A O 1
ATOM 1384 N N . PRO A 1 184 ? 53.401 36.611 46.160 1.00 24.82 184 PRO A N 1
ATOM 1385 C CA . PRO A 1 184 ? 54.086 37.860 46.312 1.00 26.81 184 PRO A CA 1
ATOM 1386 C C . PRO A 1 184 ? 53.141 38.921 46.799 1.00 23.82 184 PRO A C 1
ATOM 1387 O O . PRO A 1 184 ? 51.988 38.984 46.370 1.00 24.13 184 PRO A O 1
ATOM 1391 N N . GLY A 1 185 ? 53.606 39.684 47.768 1.00 26.17 185 GLY A N 1
ATOM 1392 C CA . GLY A 1 185 ? 52.810 40.812 48.194 1.00 25.62 185 GLY A CA 1
ATOM 1393 C C . GLY A 1 185 ? 52.040 40.534 49.479 1.00 27.65 185 GLY A C 1
ATOM 1394 O O . GLY A 1 185 ? 51.626 41.458 50.162 1.00 29.15 185 GLY A O 1
ATOM 1395 N N . LEU A 1 186 ? 51.850 39.266 49.821 1.00 19.61 186 LEU A N 1
ATOM 1396 C CA . LEU A 1 186 ? 51.220 38.959 51.087 1.00 19.27 186 LEU A CA 1
ATOM 1397 C C . LEU A 1 186 ? 52.138 39.373 52.243 1.00 17.70 186 LEU A C 1
ATOM 1398 O O . LEU A 1 186 ? 53.342 39.608 52.039 1.00 19.06 186 LEU A O 1
ATOM 1403 N N . HIS A 1 187 ? 51.573 39.497 53.436 1.00 17.45 187 HIS A N 1
ATOM 1404 C CA . HIS A 1 187 ? 52.318 39.806 54.675 1.00 18.27 187 HIS A CA 1
ATOM 1405 C C . HIS A 1 187 ? 52.146 38.635 55.668 1.00 18.86 187 HIS A C 1
ATOM 1406 O O . HIS A 1 187 ? 51.028 38.332 56.124 1.00 17.44 187 HIS A O 1
ATOM 1413 N N . VAL A 1 188 ? 53.239 37.984 56.003 1.00 15.66 188 VAL A N 1
ATOM 1414 C CA . VAL A 1 188 ? 53.230 36.842 56.908 1.00 17.43 188 VAL A CA 1
ATOM 1415 C C . VAL A 1 188 ? 54.088 37.109 58.110 1.00 15.26 188 VAL A C 1
ATOM 1416 O O . VAL A 1 188 ? 55.195 37.696 57.998 1.00 16.25 188 VAL A O 1
ATOM 1420 N N . GLY A 1 189 ? 53.550 36.793 59.268 1.00 12.68 189 GLY A N 1
ATOM 1421 C CA . GLY A 1 189 ? 54.237 36.904 60.574 1.00 14.39 189 GLY A CA 1
ATOM 1422 C C . GLY A 1 189 ? 54.858 35.524 60.915 1.00 14.11 189 GLY A C 1
ATOM 1423 O O . GLY A 1 189 ? 54.320 34.494 60.525 1.00 13.64 189 GLY A O 1
ATOM 1424 N N . VAL A 1 190 ? 56.022 35.583 61.569 1.00 13.35 190 VAL A N 1
ATOM 1425 C CA . VAL A 1 190 ? 56.736 34.368 62.061 1.00 12.59 190 VAL A CA 1
ATOM 1426 C C . VAL A 1 190 ? 56.958 34.582 63.525 1.00 14.79 190 VAL A C 1
ATOM 1427 O O . VAL A 1 190 ? 57.585 35.560 63.950 1.00 14.86 190 VAL A O 1
ATOM 1431 N N . VAL A 1 191 ? 56.458 33.655 64.330 1.00 13.75 191 VAL A N 1
ATOM 1432 C CA . VAL A 1 191 ? 56.571 33.689 65.792 1.00 14.80 191 VAL A CA 1
ATOM 1433 C C . VAL A 1 191 ? 57.587 32.652 66.178 1.00 18.13 191 VAL A C 1
ATOM 1434 O O . VAL A 1 191 ? 57.429 31.444 65.868 1.00 16.38 191 VAL A O 1
ATOM 1438 N N . GLY A 1 192 ? 58.661 33.114 66.829 1.00 19.71 192 GLY A N 1
ATOM 1439 C CA . GLY A 1 192 ? 59.698 32.185 67.223 1.00 21.42 192 GLY A CA 1
ATOM 1440 C C . GLY A 1 192 ? 60.838 32.193 66.207 1.00 24.18 192 GLY A C 1
ATOM 1441 O O . GLY A 1 192 ? 60.612 32.026 65.045 1.00 26.21 192 GLY A O 1
ATOM 1442 N N . LEU A 1 193 ? 62.061 32.525 66.619 1.00 19.40 193 LEU A N 1
ATOM 1443 C CA . LEU A 1 193 ? 63.135 32.560 65.642 1.00 20.22 193 LEU A CA 1
ATOM 1444 C C . LEU A 1 193 ? 64.239 31.593 66.092 1.00 23.55 193 LEU A C 1
ATOM 1445 O O . LEU A 1 193 ? 65.359 31.956 66.492 1.00 23.96 193 LEU A O 1
ATOM 1450 N N . GLY A 1 194 ? 63.902 30.332 65.967 1.00 19.80 194 GLY A N 1
ATOM 1451 C CA . GLY A 1 194 ? 64.791 29.219 66.127 1.00 19.49 194 GLY A CA 1
ATOM 1452 C C . GLY A 1 194 ? 64.998 28.507 64.798 1.00 16.97 194 GLY A C 1
ATOM 1453 O O . GLY A 1 194 ? 64.900 29.104 63.686 1.00 17.46 194 GLY A O 1
ATOM 1454 N N . GLY A 1 195 ? 65.237 27.209 64.837 1.00 17.38 195 GLY A N 1
ATOM 1455 C CA . GLY A 1 195 ? 65.414 26.486 63.591 1.00 16.25 195 GLY A CA 1
ATOM 1456 C C . GLY A 1 195 ? 64.226 26.581 62.618 1.00 16.05 195 GLY A C 1
ATOM 1457 O O . GLY A 1 195 ? 64.419 26.942 61.460 1.00 15.93 195 GLY A O 1
ATOM 1458 N N . LEU A 1 196 ? 63.018 26.301 63.087 1.00 15.70 196 LEU A N 1
ATOM 1459 C CA . LEU A 1 196 ? 61.871 26.452 62.245 1.00 14.58 196 LEU A CA 1
ATOM 1460 C C . LEU A 1 196 ? 61.621 27.891 61.800 1.00 14.83 196 LEU A C 1
ATOM 1461 O O . LEU A 1 196 ? 61.375 28.101 60.616 1.00 14.85 196 LEU A O 1
ATOM 1466 N N . GLY A 1 197 ? 61.666 28.821 62.710 1.00 13.83 197 GLY A N 1
ATOM 1467 C CA . GLY A 1 197 ? 61.267 30.168 62.416 1.00 13.81 197 GLY A CA 1
ATOM 1468 C C . GLY A 1 197 ? 62.239 30.738 61.369 1.00 13.39 197 GLY A C 1
ATOM 1469 O O . GLY A 1 197 ? 61.852 31.511 60.509 1.00 14.41 197 GLY A O 1
ATOM 1470 N N . HIS A 1 198 ? 63.555 30.448 61.478 1.00 13.18 198 HIS A N 1
ATOM 1471 C CA . HIS A 1 198 ? 64.487 31.044 60.529 1.00 12.91 198 HIS A CA 1
ATOM 1472 C C . HIS A 1 198 ? 64.266 30.488 59.155 1.00 13.91 198 HIS A C 1
ATOM 1473 O O . HIS A 1 198 ? 64.424 31.231 58.167 1.00 12.65 198 HIS A O 1
ATOM 1480 N N . MET A 1 199 ? 63.815 29.216 59.021 1.00 12.73 199 MET A N 1
ATOM 1481 C CA A MET A 1 199 ? 63.463 28.706 57.716 0.50 12.21 199 MET A CA 1
ATOM 1482 C CA B MET A 1 199 ? 63.425 28.665 57.716 0.50 13.81 199 MET A CA 1
ATOM 1483 C C . MET A 1 199 ? 62.181 29.327 57.177 1.00 12.97 199 MET A C 1
ATOM 1484 O O . MET A 1 199 ? 62.084 29.551 55.968 1.00 14.26 199 MET A O 1
ATOM 1493 N N . ALA A 1 200 ? 61.244 29.604 58.062 1.00 13.14 200 ALA A N 1
ATOM 1494 C CA . ALA A 1 200 ? 60.013 30.284 57.635 1.00 13.05 200 ALA A CA 1
ATOM 1495 C C . ALA A 1 200 ? 60.319 31.639 57.050 1.00 14.80 200 ALA A C 1
ATOM 1496 O O . ALA A 1 200 ? 59.793 32.004 56.036 1.00 15.09 200 ALA A O 1
ATOM 1498 N N . VAL A 1 201 ? 61.209 32.387 57.657 1.00 13.30 201 VAL A N 1
ATOM 1499 C CA . VAL A 1 201 ? 61.602 33.730 57.107 1.00 12.93 201 VAL A CA 1
ATOM 1500 C C . VAL A 1 201 ? 62.250 33.558 55.772 1.00 15.13 201 VAL A C 1
ATOM 1501 O O . VAL A 1 201 ? 61.871 34.253 54.804 1.00 15.03 201 VAL A O 1
ATOM 1505 N N . LYS A 1 202 ? 63.230 32.606 55.650 1.00 13.91 202 LYS A N 1
ATOM 1506 C CA . LYS A 1 202 ? 63.887 32.387 54.392 1.00 15.03 202 LYS A CA 1
ATOM 1507 C C . LYS A 1 202 ? 62.968 31.984 53.272 1.00 15.07 202 LYS A C 1
ATOM 1508 O O . LYS A 1 202 ? 63.041 32.521 52.158 1.00 15.13 202 LYS A O 1
ATOM 1514 N N . PHE A 1 203 ? 62.045 31.058 53.496 1.00 14.42 203 PHE A N 1
ATOM 1515 C CA . PHE A 1 203 ? 61.148 30.613 52.414 1.00 14.61 203 PHE A CA 1
ATOM 1516 C C . PHE A 1 203 ? 60.153 31.737 52.096 1.00 14.81 203 PHE A C 1
ATOM 1517 O O . PHE A 1 203 ? 59.876 31.988 50.907 1.00 17.04 203 PHE A O 1
ATOM 1525 N N . ALA A 1 204 ? 59.574 32.379 53.104 1.00 15.56 204 ALA A N 1
ATOM 1526 C CA . ALA A 1 204 ? 58.621 33.434 52.827 1.00 17.15 204 ALA A CA 1
ATOM 1527 C C . ALA A 1 204 ? 59.289 34.528 51.985 1.00 16.83 204 ALA A C 1
ATOM 1528 O O . ALA A 1 204 ? 58.695 35.003 50.954 1.00 19.33 204 ALA A O 1
ATOM 1530 N N . LYS A 1 205 ? 60.470 34.954 52.351 1.00 16.58 205 LYS A N 1
ATOM 1531 C CA . LYS A 1 205 ? 61.235 35.953 51.569 1.00 19.12 205 LYS A CA 1
ATOM 1532 C C . LYS A 1 205 ? 61.403 35.469 50.136 1.00 20.39 205 LYS A C 1
ATOM 1533 O O . LYS A 1 205 ? 61.149 36.210 49.152 1.00 18.15 205 LYS A O 1
ATOM 1539 N N . ALA A 1 206 ? 61.776 34.190 49.998 1.00 17.04 206 ALA A N 1
ATOM 1540 C CA . ALA A 1 206 ? 61.980 33.658 48.615 1.00 16.04 206 ALA A CA 1
ATOM 1541 C C . ALA A 1 206 ? 60.703 33.597 47.783 1.00 17.82 206 ALA A C 1
ATOM 1542 O O . ALA A 1 206 ? 60.767 33.629 46.555 1.00 20.00 206 ALA A O 1
ATOM 1544 N N . PHE A 1 207 ? 59.545 33.481 48.430 1.00 17.58 207 PHE A N 1
ATOM 1545 C CA . PHE A 1 207 ? 58.247 33.520 47.704 1.00 17.06 207 PHE A CA 1
ATOM 1546 C C . PHE A 1 207 ? 57.823 34.931 47.312 1.00 20.37 207 PHE A C 1
ATOM 1547 O O . PHE A 1 207 ? 56.794 35.101 46.644 1.00 19.56 207 PHE A O 1
ATOM 1555 N N . GLY A 1 208 ? 58.521 35.943 47.801 1.00 19.51 208 GLY A N 1
ATOM 1556 C CA . GLY A 1 208 ? 58.095 37.337 47.544 1.00 19.30 208 GLY A CA 1
ATOM 1557 C C . GLY A 1 208 ? 57.135 37.887 48.568 1.00 19.43 208 GLY A C 1
ATOM 1558 O O . GLY A 1 208 ? 56.547 38.950 48.341 1.00 18.61 208 GLY A O 1
ATOM 1559 N N . VAL A 1 209 ? 57.001 37.212 49.714 1.00 16.83 209 VAL A N 1
ATOM 1560 C CA . VAL A 1 209 ? 56.156 37.619 50.808 1.00 18.98 209 VAL A CA 1
ATOM 1561 C C . VAL A 1 209 ? 56.930 38.594 51.696 1.00 17.69 209 VAL A C 1
ATOM 1562 O O . VAL A 1 209 ? 58.148 38.433 51.911 1.00 18.45 209 VAL A O 1
ATOM 1566 N N . LYS A 1 210 ? 56.208 39.572 52.242 1.00 17.23 210 LYS A N 1
ATOM 1567 C CA . LYS A 1 210 ? 56.724 40.434 53.271 1.00 15.81 210 LYS A CA 1
ATOM 1568 C C . LYS A 1 210 ? 56.660 39.727 54.633 1.00 16.83 210 LYS A C 1
ATOM 1569 O O . LYS A 1 210 ? 55.573 39.260 55.041 1.00 18.15 210 LYS A O 1
ATOM 1575 N N . VAL A 1 211 ? 57.784 39.574 55.326 1.00 15.20 211 VAL A N 1
ATOM 1576 C CA . VAL A 1 211 ? 57.879 38.823 56.531 1.00 16.00 211 VAL A CA 1
ATOM 1577 C C . VAL A 1 211 ? 58.188 39.676 57.733 1.00 15.44 211 VAL A C 1
ATOM 1578 O O . VAL A 1 211 ? 59.150 40.468 57.720 1.00 16.27 211 VAL A O 1
ATOM 1582 N N . THR A 1 212 ? 57.345 39.532 58.741 1.00 13.11 212 THR A N 1
ATOM 1583 C CA . THR A 1 212 ? 57.517 40.184 60.039 1.00 13.88 212 THR A CA 1
ATOM 1584 C C . THR A 1 212 ? 57.866 39.143 61.068 1.00 14.93 212 THR A C 1
ATOM 1585 O O . THR A 1 212 ? 57.091 38.171 61.231 1.00 15.82 212 THR A O 1
ATOM 1589 N N . VAL A 1 213 ? 58.975 39.312 61.794 1.00 13.24 213 VAL A N 1
ATOM 1590 C CA . VAL A 1 213 ? 59.232 38.473 62.984 1.00 13.99 213 VAL A CA 1
ATOM 1591 C C . VAL A 1 213 ? 58.651 39.070 64.255 1.00 15.88 213 VAL A C 1
ATOM 1592 O O . VAL A 1 213 ? 58.733 40.287 64.506 1.00 16.09 213 VAL A O 1
ATOM 1596 N N . VAL A 1 214 ? 57.909 38.252 64.980 1.00 15.27 214 VAL A N 1
ATOM 1597 C CA . VAL A 1 214 ? 57.286 38.597 66.235 1.00 16.49 214 VAL A CA 1
ATOM 1598 C C . VAL A 1 214 ? 57.989 37.819 67.363 1.00 19.67 214 VAL A C 1
ATOM 1599 O O . VAL A 1 214 ? 58.048 36.621 67.325 1.00 19.12 214 VAL A O 1
ATOM 1603 N N . SER A 1 215 ? 58.472 38.565 68.361 1.00 18.84 215 SER A N 1
ATOM 1604 C CA . SER A 1 215 ? 59.276 38.021 69.469 1.00 21.83 215 SER A CA 1
ATOM 1605 C C . SER A 1 215 ? 59.098 38.805 70.755 1.00 19.92 215 SER A C 1
ATOM 1606 O O . SER A 1 215 ? 58.802 39.979 70.770 1.00 23.02 215 SER A O 1
ATOM 1609 N N . THR A 1 216 ? 59.279 38.098 71.879 1.00 25.73 216 THR A N 1
ATOM 1610 C CA . THR A 1 216 ? 59.284 38.759 73.188 1.00 27.85 216 THR A CA 1
ATOM 1611 C C . THR A 1 216 ? 60.669 39.334 73.506 1.00 28.36 216 THR A C 1
ATOM 1612 O O . THR A 1 216 ? 60.808 40.102 74.457 1.00 34.68 216 THR A O 1
ATOM 1616 N N . SER A 1 217 ? 61.671 38.952 72.728 1.00 26.28 217 SER A N 1
ATOM 1617 C CA . SER A 1 217 ? 63.069 39.310 73.038 1.00 25.29 217 SER A CA 1
ATOM 1618 C C . SER A 1 217 ? 63.634 40.484 72.199 1.00 25.50 217 SER A C 1
ATOM 1619 O O . SER A 1 217 ? 63.820 40.331 70.991 1.00 25.65 217 SER A O 1
ATOM 1622 N N . PRO A 1 218 ? 63.983 41.619 72.845 1.00 24.50 218 PRO A N 1
ATOM 1623 C CA . PRO A 1 218 ? 64.540 42.695 71.975 1.00 24.84 218 PRO A CA 1
ATOM 1624 C C . PRO A 1 218 ? 65.779 42.307 71.231 1.00 23.88 218 PRO A C 1
ATOM 1625 O O . PRO A 1 218 ? 66.090 42.864 70.166 1.00 23.47 218 PRO A O 1
ATOM 1629 N N . ALA A 1 219 ? 66.533 41.358 71.760 1.00 24.66 219 ALA A N 1
ATOM 1630 C CA . ALA A 1 219 ? 67.732 40.887 71.081 1.00 24.73 219 ALA A CA 1
ATOM 1631 C C . ALA A 1 219 ? 67.513 40.211 69.774 1.00 26.85 219 ALA A C 1
ATOM 1632 O O . ALA A 1 219 ? 68.417 40.189 68.928 1.00 27.04 219 ALA A O 1
ATOM 1634 N N . LYS A 1 220 ? 66.323 39.631 69.578 1.00 22.26 220 LYS A N 1
ATOM 1635 C CA . LYS A 1 220 ? 66.051 39.004 68.323 1.00 24.15 220 LYS A CA 1
ATOM 1636 C C . LYS A 1 220 ? 65.801 40.032 67.206 1.00 21.87 220 LYS A C 1
ATOM 1637 O O . LYS A 1 220 ? 65.753 39.620 66.079 1.00 19.99 220 LYS A O 1
ATOM 1643 N N . LYS A 1 221 ? 65.636 41.326 67.492 1.00 20.56 221 LYS A N 1
ATOM 1644 C CA . LYS A 1 221 ? 65.437 42.323 66.410 1.00 19.50 221 LYS A CA 1
ATOM 1645 C C . LYS A 1 221 ? 66.648 42.307 65.501 1.00 19.15 221 LYS A C 1
ATOM 1646 O O . LYS A 1 221 ? 66.550 42.289 64.266 1.00 17.91 221 LYS A O 1
ATOM 1652 N N . GLU A 1 222 ? 67.861 42.349 66.079 1.00 20.74 222 GLU A N 1
ATOM 1653 C CA . GLU A 1 222 ? 69.024 42.369 65.245 1.00 24.63 222 GLU A CA 1
ATOM 1654 C C . GLU A 1 222 ? 69.175 41.092 64.442 1.00 20.66 222 GLU A C 1
ATOM 1655 O O . GLU A 1 222 ? 69.533 41.128 63.232 1.00 19.09 222 GLU A O 1
ATOM 1661 N N . ASP A 1 223 ? 68.839 39.957 65.039 1.00 21.23 223 ASP A N 1
ATOM 1662 C CA . ASP A 1 223 ? 68.867 38.733 64.318 1.00 21.72 223 ASP A CA 1
ATOM 1663 C C . ASP A 1 223 ? 67.896 38.713 63.116 1.00 19.03 223 ASP A C 1
ATOM 1664 O O . ASP A 1 223 ? 68.228 38.285 62.040 1.00 18.82 223 ASP A O 1
ATOM 1669 N N . ALA A 1 224 ? 66.700 39.184 63.355 1.00 16.55 224 ALA A N 1
ATOM 1670 C CA . ALA A 1 224 ? 65.657 39.169 62.315 1.00 17.10 224 ALA A CA 1
ATOM 1671 C C . ALA A 1 224 ? 65.974 40.111 61.210 1.00 17.33 224 ALA A C 1
ATOM 1672 O O . ALA A 1 224 ? 65.914 39.748 59.991 1.00 16.76 224 ALA A O 1
ATOM 1674 N N . ILE A 1 225 ? 66.424 41.318 61.564 1.00 15.81 225 ILE A N 1
ATOM 1675 C CA . ILE A 1 225 ? 66.574 42.388 60.571 1.00 16.61 225 ILE A CA 1
ATOM 1676 C C . ILE A 1 225 ? 67.955 42.308 59.883 1.00 16.74 225 ILE A C 1
ATOM 1677 O O . ILE A 1 225 ? 68.054 42.237 58.664 1.00 18.27 225 ILE A O 1
ATOM 1682 N N . SER A 1 226 ? 69.013 42.353 60.655 1.00 17.24 226 SER A N 1
ATOM 1683 C CA . SER A 1 226 ? 70.378 42.351 60.107 1.00 17.49 226 SER A CA 1
ATOM 1684 C C . SER A 1 226 ? 70.785 40.931 59.715 1.00 18.61 226 SER A C 1
ATOM 1685 O O . SER A 1 226 ? 71.463 40.747 58.763 1.00 20.26 226 SER A O 1
ATOM 1688 N N . GLY A 1 227 ? 70.358 39.944 60.487 1.00 17.65 227 GLY A N 1
ATOM 1689 C CA . GLY A 1 227 ? 70.867 38.591 60.196 1.00 19.93 227 GLY A CA 1
ATOM 1690 C C . GLY A 1 227 ? 70.117 37.901 59.080 1.00 18.72 227 GLY A C 1
ATOM 1691 O O . GLY A 1 227 ? 70.651 37.521 58.064 1.00 22.09 227 GLY A O 1
ATOM 1692 N N . LEU A 1 228 ? 68.809 37.866 59.211 1.00 18.59 228 LEU A N 1
ATOM 1693 C CA . LEU A 1 228 ? 67.957 37.128 58.271 1.00 17.90 228 LEU A CA 1
ATOM 1694 C C . LEU A 1 228 ? 67.314 37.944 57.180 1.00 19.12 228 LEU A C 1
ATOM 1695 O O . LEU A 1 228 ? 66.802 37.422 56.232 1.00 20.11 228 LEU A O 1
ATOM 1700 N N . GLY A 1 229 ? 67.324 39.270 57.271 1.00 17.51 229 GLY A N 1
ATOM 1701 C CA . GLY A 1 229 ? 66.707 40.064 56.218 1.00 18.51 229 GLY A CA 1
ATOM 1702 C C . GLY A 1 229 ? 65.156 40.097 56.229 1.00 16.13 229 GLY A C 1
ATOM 1703 O O . GLY A 1 229 ? 64.537 40.386 55.201 1.00 17.01 229 GLY A O 1
ATOM 1704 N N . ALA A 1 230 ? 64.566 39.854 57.385 1.00 17.11 230 ALA A N 1
ATOM 1705 C CA . ALA A 1 230 ? 63.147 40.036 57.511 1.00 15.27 230 ALA A CA 1
ATOM 1706 C C . ALA A 1 230 ? 62.747 41.476 57.229 1.00 16.25 230 ALA A C 1
ATOM 1707 O O . ALA A 1 230 ? 63.539 42.423 57.484 1.00 18.07 230 ALA A O 1
ATOM 1709 N N . HIS A 1 231 ? 61.531 41.664 56.748 1.00 15.81 231 HIS A N 1
ATOM 1710 C CA . HIS A 1 231 ? 61.027 42.998 56.426 1.00 15.28 231 HIS A CA 1
ATOM 1711 C C . HIS A 1 231 ? 60.726 43.840 57.649 1.00 15.99 231 HIS A C 1
ATOM 1712 O O . HIS A 1 231 ? 60.832 45.089 57.579 1.00 16.78 231 HIS A O 1
ATOM 1719 N N . SER A 1 232 ? 60.341 43.214 58.755 1.00 14.47 232 SER A N 1
ATOM 1720 C CA . SER A 1 232 ? 59.926 43.952 59.923 1.00 14.30 232 SER A CA 1
ATOM 1721 C C . SER A 1 232 ? 60.054 43.081 61.189 1.00 14.91 232 SER A C 1
ATOM 1722 O O . SER A 1 232 ? 60.222 41.854 61.047 1.00 14.07 232 SER A O 1
ATOM 1725 N N . PHE A 1 233 ? 60.029 43.713 62.339 1.00 14.92 233 PHE A N 1
ATOM 1726 C CA . PHE A 1 233 ? 60.113 43.077 63.681 1.00 15.79 233 PHE A CA 1
ATOM 1727 C C . PHE A 1 233 ? 59.110 43.719 64.554 1.00 17.95 233 PHE A C 1
ATOM 1728 O O . PHE A 1 233 ? 58.982 44.961 64.525 1.00 17.75 233 PHE A O 1
ATOM 1736 N N . ILE A 1 234 ? 58.395 42.918 65.349 1.00 16.22 234 ILE A N 1
ATOM 1737 C CA . ILE A 1 234 ? 57.467 43.422 66.357 1.00 16.99 234 ILE A CA 1
ATOM 1738 C C . ILE A 1 234 ? 57.907 42.801 67.671 1.00 19.80 234 ILE A C 1
ATOM 1739 O O . ILE A 1 234 ? 58.069 41.579 67.756 1.00 18.24 234 ILE A O 1
ATOM 1744 N N . LEU A 1 235 ? 58.135 43.690 68.664 1.00 20.94 235 LEU A N 1
ATOM 1745 C CA . LEU A 1 235 ? 58.347 43.228 70.061 1.00 22.61 235 LEU A CA 1
ATOM 1746 C C . LEU A 1 235 ? 56.940 43.038 70.701 1.00 21.06 235 LEU A C 1
ATOM 1747 O O . LEU A 1 235 ? 56.217 44.021 70.947 1.00 23.44 235 LEU A O 1
ATOM 1752 N N . SER A 1 236 ? 56.622 41.782 70.977 1.00 22.38 236 SER A N 1
ATOM 1753 C CA . SER A 1 236 ? 55.242 41.426 71.360 1.00 25.83 236 SER A CA 1
ATOM 1754 C C . SER A 1 236 ? 54.885 41.881 72.779 1.00 33.15 236 SER A C 1
ATOM 1755 O O . SER A 1 236 ? 53.695 41.948 73.136 1.00 30.62 236 SER A O 1
ATOM 1758 N N . THR A 1 237 ? 55.902 42.234 73.566 1.00 31.85 237 THR A N 1
ATOM 1759 C CA . THR A 1 237 ? 55.687 42.877 74.872 1.00 35.26 237 THR A CA 1
ATOM 1760 C C . THR A 1 237 ? 55.461 44.402 74.835 1.00 38.26 237 THR A C 1
ATOM 1761 O O . THR A 1 237 ? 55.223 45.037 75.883 1.00 38.01 237 THR A O 1
ATOM 1765 N N . ASP A 1 238 ? 55.489 45.017 73.642 1.00 31.82 238 ASP A N 1
ATOM 1766 C CA . ASP A 1 238 ? 55.337 46.449 73.543 1.00 35.51 238 ASP A CA 1
ATOM 1767 C C . ASP A 1 238 ? 53.943 46.674 72.981 1.00 35.94 238 ASP A C 1
ATOM 1768 O O . ASP A 1 238 ? 53.674 46.377 71.833 1.00 28.43 238 ASP A O 1
ATOM 1773 N N . ALA A 1 239 ? 53.042 47.215 73.790 1.00 38.38 239 ALA A N 1
ATOM 1774 C CA . ALA A 1 239 ? 51.645 47.277 73.385 1.00 33.84 239 ALA A CA 1
ATOM 1775 C C . ALA A 1 239 ? 51.432 48.195 72.245 1.00 33.83 239 ALA A C 1
ATOM 1776 O O . ALA A 1 239 ? 50.594 47.889 71.409 1.00 34.41 239 ALA A O 1
ATOM 1778 N N . GLU A 1 240 ? 52.166 49.314 72.181 1.00 30.28 240 GLU A N 1
ATOM 1779 C CA . GLU A 1 240 ? 52.039 50.229 71.064 1.00 32.64 240 GLU A CA 1
ATOM 1780 C C . GLU A 1 240 ? 52.449 49.514 69.753 1.00 27.76 240 GLU A C 1
ATOM 1781 O O . GLU A 1 240 ? 51.885 49.786 68.725 1.00 27.63 240 GLU A O 1
ATOM 1787 N N . GLN A 1 241 ? 53.475 48.670 69.794 1.00 27.70 241 GLN A N 1
ATOM 1788 C CA . GLN A 1 241 ? 53.935 48.039 68.540 1.00 26.17 241 GLN A CA 1
ATOM 1789 C C . GLN A 1 241 ? 52.871 47.021 68.108 1.00 25.11 241 GLN A C 1
ATOM 1790 O O . GLN A 1 241 ? 52.584 46.933 66.933 1.00 24.01 241 GLN A O 1
ATOM 1796 N N . MET A 1 242 ? 52.342 46.279 69.065 1.00 25.10 242 MET A N 1
ATOM 1797 C CA . MET A 1 242 ? 51.345 45.259 68.746 1.00 27.17 242 MET A CA 1
ATOM 1798 C C . MET A 1 242 ? 50.078 45.919 68.233 1.00 31.25 242 MET A C 1
ATOM 1799 O O . MET A 1 242 ? 49.461 45.428 67.250 1.00 27.63 242 MET A O 1
ATOM 1804 N N . GLN A 1 243 ? 49.718 47.061 68.838 1.00 27.46 243 GLN A N 1
ATOM 1805 C CA . GLN A 1 243 ? 48.530 47.763 68.444 1.00 29.92 243 GLN A CA 1
ATOM 1806 C C . GLN A 1 243 ? 48.654 48.372 67.081 1.00 28.89 243 GLN A C 1
ATOM 1807 O O . GLN A 1 243 ? 47.689 48.323 66.319 1.00 29.55 243 GLN A O 1
ATOM 1813 N N . ALA A 1 244 ? 49.818 48.932 66.750 1.00 26.65 244 ALA A N 1
ATOM 1814 C CA . ALA A 1 244 ? 50.064 49.470 65.411 1.00 30.51 244 ALA A CA 1
ATOM 1815 C C . ALA A 1 244 ? 49.896 48.422 64.318 1.00 28.90 244 ALA A C 1
ATOM 1816 O O . ALA A 1 244 ? 49.539 48.744 63.156 1.00 28.42 244 ALA A O 1
ATOM 1818 N N . ALA A 1 245 ? 50.114 47.154 64.664 1.00 22.94 245 ALA A N 1
ATOM 1819 C CA . ALA A 1 245 ? 50.094 46.093 63.637 1.00 23.47 245 ALA A CA 1
ATOM 1820 C C . ALA A 1 245 ? 48.769 45.327 63.584 1.00 21.98 245 ALA A C 1
ATOM 1821 O O . ALA A 1 245 ? 48.673 44.309 62.887 1.00 21.25 245 ALA A O 1
ATOM 1823 N N . VAL A 1 246 ? 47.734 45.794 64.280 1.00 22.59 246 VAL A N 1
ATOM 1824 C CA . VAL A 1 246 ? 46.439 45.077 64.291 1.00 21.61 246 VAL A CA 1
ATOM 1825 C C . VAL A 1 246 ? 45.946 44.989 62.886 1.00 21.32 246 VAL A C 1
ATOM 1826 O O . VAL A 1 246 ? 46.055 45.938 62.101 1.00 19.27 246 VAL A O 1
ATOM 1830 N N . GLY A 1 247 ? 45.448 43.780 62.532 1.00 20.87 247 GLY A N 1
ATOM 1831 C CA . GLY A 1 247 ? 44.886 43.512 61.266 1.00 19.74 247 GLY A CA 1
ATOM 1832 C C . GLY A 1 247 ? 45.722 43.746 60.055 1.00 19.50 247 GLY A C 1
ATOM 1833 O O . GLY A 1 247 ? 45.211 44.182 59.026 1.00 18.56 247 GLY A O 1
ATOM 1834 N N . THR A 1 248 ? 47.015 43.384 60.114 1.00 19.36 248 THR A N 1
ATOM 1835 C CA . THR A 1 248 ? 47.946 43.584 59.012 1.00 16.62 248 THR A CA 1
ATOM 1836 C C . THR A 1 248 ? 48.486 42.307 58.364 1.00 17.10 248 THR A C 1
ATOM 1837 O O . THR A 1 248 ? 49.165 42.395 57.362 1.00 18.57 248 THR A O 1
ATOM 1841 N N . MET A 1 249 ? 48.280 41.137 58.949 1.00 15.33 249 MET A N 1
ATOM 1842 C CA A MET A 1 249 ? 48.933 39.910 58.449 0.50 14.31 249 MET A CA 1
ATOM 1843 C CA B MET A 1 249 ? 48.936 39.984 58.343 0.50 16.19 249 MET A CA 1
ATOM 1844 C C . MET A 1 249 ? 47.967 38.966 57.747 1.00 14.00 249 MET A C 1
ATOM 1845 O O . MET A 1 249 ? 46.944 38.628 58.364 1.00 17.42 249 MET A O 1
ATOM 1854 N N . ASP A 1 250 ? 48.316 38.502 56.574 1.00 14.83 250 ASP A N 1
ATOM 1855 C CA . ASP A 1 250 ? 47.548 37.491 55.876 1.00 14.99 250 ASP A CA 1
ATOM 1856 C C . ASP A 1 250 ? 47.602 36.163 56.585 1.00 15.39 250 ASP A C 1
ATOM 1857 O O . ASP A 1 250 ? 46.648 35.329 56.520 1.00 16.45 250 ASP A O 1
ATOM 1862 N N . GLY A 1 251 ? 48.739 35.915 57.261 1.00 13.65 251 GLY A N 1
ATOM 1863 C CA . GLY A 1 251 ? 48.883 34.716 58.009 1.00 13.36 251 GLY A CA 1
ATOM 1864 C C . GLY A 1 251 ? 50.086 34.776 58.935 1.00 14.19 251 GLY A C 1
ATOM 1865 O O . GLY A 1 251 ? 50.881 35.705 58.850 1.00 14.69 251 GLY A O 1
ATOM 1866 N N . ILE A 1 252 ? 50.183 33.834 59.842 1.00 15.09 252 ILE A N 1
ATOM 1867 C CA . ILE A 1 252 ? 51.265 33.734 60.834 1.00 13.59 252 ILE A CA 1
ATOM 1868 C C . ILE A 1 252 ? 51.660 32.287 60.912 1.00 14.16 252 ILE A C 1
ATOM 1869 O O . ILE A 1 252 ? 50.815 31.397 61.021 1.00 14.07 252 ILE A O 1
ATOM 1874 N N . ILE A 1 253 ? 52.957 32.041 60.814 1.00 13.79 253 ILE A N 1
ATOM 1875 C CA . ILE A 1 253 ? 53.534 30.728 61.129 1.00 13.46 253 ILE A CA 1
ATOM 1876 C C . ILE A 1 253 ? 54.059 30.783 62.535 1.00 15.04 253 ILE A C 1
ATOM 1877 O O . ILE A 1 253 ? 55.046 31.489 62.835 1.00 14.09 253 ILE A O 1
ATOM 1882 N N . ASP A 1 254 ? 53.434 30.048 63.430 1.00 12.36 254 ASP A N 1
ATOM 1883 C CA . ASP A 1 254 ? 53.776 30.071 64.825 1.00 14.09 254 ASP A CA 1
ATOM 1884 C C . ASP A 1 254 ? 54.582 28.818 65.184 1.00 15.90 254 ASP A C 1
ATOM 1885 O O . ASP A 1 254 ? 54.044 27.714 65.140 1.00 14.41 254 ASP A O 1
ATOM 1890 N N . THR A 1 255 ? 55.868 29.004 65.515 1.00 16.06 255 THR A N 1
ATOM 1891 C CA . THR A 1 255 ? 56.771 27.906 65.699 1.00 15.66 255 THR A CA 1
ATOM 1892 C C . THR A 1 255 ? 57.059 27.546 67.152 1.00 19.19 255 THR A C 1
ATOM 1893 O O . THR A 1 255 ? 57.892 26.662 67.459 1.00 19.55 255 THR A O 1
ATOM 1897 N N . VAL A 1 256 ? 56.370 28.208 68.028 1.00 18.87 256 VAL A N 1
ATOM 1898 C CA . VAL A 1 256 ? 56.685 28.137 69.438 1.00 18.46 256 VAL A CA 1
ATOM 1899 C C . VAL A 1 256 ? 55.984 26.958 70.146 1.00 21.28 256 VAL A C 1
ATOM 1900 O O . VAL A 1 256 ? 54.762 26.866 70.113 1.00 24.27 256 VAL A O 1
ATOM 1904 N N . SER A 1 257 ? 56.764 26.096 70.790 1.00 21.17 257 SER A N 1
ATOM 1905 C CA . SER A 1 257 ? 56.254 24.926 71.485 1.00 22.50 257 SER A CA 1
ATOM 1906 C C . SER A 1 257 ? 56.245 25.150 73.031 1.00 29.88 257 SER A C 1
ATOM 1907 O O . SER A 1 257 ? 56.766 24.345 73.787 1.00 31.03 257 SER A O 1
ATOM 1910 N N . ALA A 1 258 ? 55.651 26.223 73.454 1.00 29.59 258 ALA A N 1
ATOM 1911 C CA . ALA A 1 258 ? 55.694 26.717 74.815 1.00 27.76 258 ALA A CA 1
ATOM 1912 C C . ALA A 1 258 ? 54.468 27.537 74.939 1.00 25.05 258 ALA A C 1
ATOM 1913 O O . ALA A 1 258 ? 53.881 27.955 73.963 1.00 25.40 258 ALA A O 1
ATOM 1915 N N . SER A 1 259 ? 54.000 27.700 76.170 1.00 24.27 259 SER A N 1
ATOM 1916 C CA . SER A 1 259 ? 52.887 28.524 76.399 1.00 26.68 259 SER A CA 1
ATOM 1917 C C . SER A 1 259 ? 53.154 29.942 75.874 1.00 22.71 259 SER A C 1
ATOM 1918 O O . SER A 1 259 ? 54.252 30.518 76.019 1.00 23.96 259 SER A O 1
ATOM 1921 N N . HIS A 1 260 ? 52.131 30.501 75.211 1.00 22.26 260 HIS A N 1
ATOM 1922 C CA . HIS A 1 260 ? 52.146 31.917 74.779 1.00 23.99 260 HIS A CA 1
ATOM 1923 C C . HIS A 1 260 ? 50.715 32.401 74.503 1.00 25.32 260 HIS A C 1
ATOM 1924 O O . HIS A 1 260 ? 49.861 31.579 74.230 1.00 26.25 260 HIS A O 1
ATOM 1931 N N . PRO A 1 261 ? 50.457 33.691 74.636 1.00 27.71 261 PRO A N 1
ATOM 1932 C CA . PRO A 1 261 ? 49.051 34.066 74.443 1.00 29.97 261 PRO A CA 1
ATOM 1933 C C . PRO A 1 261 ? 48.631 34.052 72.968 1.00 26.03 261 PRO A C 1
ATOM 1934 O O . PRO A 1 261 ? 49.345 34.577 72.090 1.00 24.54 261 PRO A O 1
ATOM 1938 N N . LEU A 1 262 ? 47.446 33.498 72.724 1.00 24.69 262 LEU A N 1
ATOM 1939 C CA . LEU A 1 262 ? 46.869 33.488 71.386 1.00 22.92 262 LEU A CA 1
ATOM 1940 C C . LEU A 1 262 ? 46.137 34.742 70.956 1.00 20.53 262 LEU A C 1
ATOM 1941 O O . LEU A 1 262 ? 46.313 35.156 69.839 1.00 19.73 262 LEU A O 1
ATOM 1946 N N . PRO A 1 263 ? 45.279 35.340 71.812 1.00 20.79 263 PRO A N 1
ATOM 1947 C CA . PRO A 1 263 ? 44.544 36.514 71.311 1.00 22.62 263 PRO A CA 1
ATOM 1948 C C . PRO A 1 263 ? 45.393 37.652 70.649 1.00 20.44 263 PRO A C 1
ATOM 1949 O O . PRO A 1 263 ? 44.923 38.179 69.676 1.00 20.85 263 PRO A O 1
ATOM 1953 N N . PRO A 1 264 ? 46.649 37.936 71.155 1.00 20.63 264 PRO A N 1
ATOM 1954 C CA . PRO A 1 264 ? 47.385 39.019 70.548 1.00 22.29 264 PRO A CA 1
ATOM 1955 C C . PRO A 1 264 ? 47.757 38.660 69.137 1.00 17.35 264 PRO A C 1
ATOM 1956 O O . PRO A 1 264 ? 47.805 39.510 68.222 1.00 21.03 264 PRO A O 1
ATOM 1960 N N . LEU A 1 265 ? 47.998 37.358 68.906 1.00 17.64 265 LEU A N 1
ATOM 1961 C CA . LEU A 1 265 ? 48.324 36.908 67.555 1.00 16.93 265 LEU A CA 1
ATOM 1962 C C . LEU A 1 265 ? 47.102 36.932 66.607 1.00 17.12 265 LEU A C 1
ATOM 1963 O O . LEU A 1 265 ? 47.225 37.368 65.471 1.00 18.51 265 LEU A O 1
ATOM 1968 N N . ILE A 1 266 ? 45.941 36.539 67.116 1.00 17.47 266 ILE A N 1
ATOM 1969 C CA . ILE A 1 266 ? 44.703 36.590 66.313 1.00 19.11 266 ILE A CA 1
ATOM 1970 C C . ILE A 1 266 ? 44.456 38.069 65.891 1.00 17.55 266 ILE A C 1
ATOM 1971 O O . ILE A 1 266 ? 44.039 38.361 64.763 1.00 17.89 266 ILE A O 1
ATOM 1976 N N . SER A 1 267 ? 44.748 39.001 66.821 1.00 18.60 267 SER A N 1
ATOM 1977 C CA . SER A 1 267 ? 44.569 40.421 66.540 1.00 17.88 267 SER A CA 1
ATOM 1978 C C . SER A 1 267 ? 45.452 40.929 65.413 1.00 16.31 267 SER A C 1
ATOM 1979 O O . SER A 1 267 ? 45.033 41.860 64.649 1.00 17.75 267 SER A O 1
ATOM 1982 N N . LEU A 1 268 ? 46.681 40.396 65.262 1.00 14.37 268 LEU A N 1
ATOM 1983 C CA . LEU A 1 268 ? 47.515 40.798 64.153 1.00 13.99 268 LEU A CA 1
ATOM 1984 C C . LEU A 1 268 ? 47.000 40.390 62.774 1.00 14.03 268 LEU A C 1
ATOM 1985 O O . LEU A 1 268 ? 47.358 40.965 61.745 1.00 16.03 268 LEU A O 1
ATOM 1990 N N . LEU A 1 269 ? 46.181 39.349 62.739 1.00 15.76 269 LEU A N 1
ATOM 1991 C CA . LEU A 1 269 ? 45.629 38.855 61.488 1.00 15.27 269 LEU A CA 1
ATOM 1992 C C . LEU A 1 269 ? 44.598 39.845 60.877 1.00 15.16 269 LEU A C 1
ATOM 1993 O O . LEU A 1 269 ? 43.770 40.371 61.598 1.00 16.75 269 LEU A O 1
ATOM 1998 N N . LYS A 1 270 ? 44.702 40.019 59.578 1.00 15.05 270 LYS A N 1
ATOM 1999 C CA . LYS A 1 270 ? 43.648 40.580 58.710 1.00 16.09 270 LYS A CA 1
ATOM 2000 C C . LYS A 1 270 ? 42.454 39.636 58.757 1.00 16.41 270 LYS A C 1
ATOM 2001 O O . LYS A 1 270 ? 42.523 38.441 59.159 1.00 16.17 270 LYS A O 1
ATOM 2007 N N . SER A 1 271 ? 41.282 40.181 58.388 1.00 16.83 271 SER A N 1
ATOM 2008 C CA A SER A 1 271 ? 40.184 39.281 58.055 0.50 15.67 271 SER A CA 1
ATOM 2009 C CA B SER A 1 271 ? 40.176 39.262 58.095 0.50 17.05 271 SER A CA 1
ATOM 2010 C C . SER A 1 271 ? 40.606 38.225 57.062 1.00 15.24 271 SER A C 1
ATOM 2011 O O . SER A 1 271 ? 41.441 38.481 56.116 1.00 16.77 271 SER A O 1
ATOM 2016 N N . HIS A 1 272 ? 40.074 37.005 57.259 1.00 15.68 272 HIS A N 1
ATOM 2017 C CA . HIS A 1 272 ? 40.412 35.837 56.483 1.00 15.15 272 HIS A CA 1
ATOM 2018 C C . HIS A 1 272 ? 41.829 35.366 56.734 1.00 14.80 272 HIS A C 1
ATOM 2019 O O . HIS A 1 272 ? 42.218 34.390 56.108 1.00 15.63 272 HIS A O 1
ATOM 2026 N N . GLY A 1 273 ? 42.460 35.871 57.774 1.00 14.59 273 GLY A N 1
ATOM 2027 C CA . GLY A 1 273 ? 43.815 35.522 58.136 1.00 13.95 273 GLY A CA 1
ATOM 2028 C C . GLY A 1 273 ? 43.890 34.145 58.791 1.00 13.83 273 GLY A C 1
ATOM 2029 O O . GLY A 1 273 ? 42.968 33.685 59.405 1.00 13.39 273 GLY A O 1
ATOM 2030 N N . LYS A 1 274 ? 45.085 33.523 58.707 1.00 14.22 274 LYS A N 1
ATOM 2031 C CA A LYS A 1 274 ? 45.316 32.152 59.145 0.50 14.07 274 LYS A CA 1
ATOM 2032 C CA B LYS A 1 274 ? 45.283 32.174 59.173 0.50 14.98 274 LYS A CA 1
ATOM 2033 C C . LYS A 1 274 ? 46.481 32.074 60.114 1.00 14.60 274 LYS A C 1
ATOM 2034 O O . LYS A 1 274 ? 47.623 32.442 59.733 1.00 14.10 274 LYS A O 1
ATOM 2045 N N . LEU A 1 275 ? 46.232 31.651 61.347 1.00 13.83 275 LEU A N 1
ATOM 2046 C CA . LEU A 1 275 ? 47.310 31.385 62.307 1.00 14.89 275 LEU A CA 1
ATOM 2047 C C . LEU A 1 275 ? 47.582 29.909 62.196 1.00 15.21 275 LEU A C 1
ATOM 2048 O O . LEU A 1 275 ? 46.748 29.082 62.575 1.00 14.48 275 LEU A O 1
ATOM 2053 N N . VAL A 1 276 ? 48.761 29.579 61.639 1.00 13.70 276 VAL A N 1
ATOM 2054 C CA . VAL A 1 276 ? 49.176 28.183 61.472 1.00 13.78 276 VAL A CA 1
ATOM 2055 C C . VAL A 1 276 ? 50.196 27.828 62.564 1.00 14.74 276 VAL A C 1
ATOM 2056 O O . VAL A 1 276 ? 51.317 28.376 62.609 1.00 14.73 276 VAL A O 1
ATOM 2060 N N . MET A 1 277 ? 49.866 26.832 63.339 1.00 14.94 277 MET A N 1
ATOM 2061 C CA . MET A 1 277 ? 50.738 26.330 64.380 1.00 15.78 277 MET A CA 1
ATOM 2062 C C . MET A 1 277 ? 51.566 25.211 63.839 1.00 17.75 277 MET A C 1
ATOM 2063 O O . MET A 1 277 ? 51.032 24.246 63.225 1.00 14.91 277 MET A O 1
ATOM 2068 N N . VAL A 1 278 ? 52.896 25.276 64.049 1.00 15.40 278 VAL A N 1
ATOM 2069 C CA . VAL A 1 278 ? 53.717 24.107 63.713 1.00 14.99 278 VAL A CA 1
ATOM 2070 C C . VAL A 1 278 ? 54.497 23.654 64.906 1.00 16.36 278 VAL A C 1
ATOM 2071 O O . VAL A 1 278 ? 55.146 22.619 64.852 1.00 17.86 278 VAL A O 1
ATOM 2075 N N . GLY A 1 279 ? 54.499 24.427 65.964 1.00 19.69 279 GLY A N 1
ATOM 2076 C CA . GLY A 1 279 ? 55.018 23.978 67.266 1.00 22.74 279 GLY A CA 1
ATOM 2077 C C . GLY A 1 279 ? 53.957 23.264 68.099 1.00 25.88 279 GLY A C 1
ATOM 2078 O O . GLY A 1 279 ? 52.740 23.273 67.754 1.00 26.07 279 GLY A O 1
ATOM 2079 N N . ASP A 1 280 ? 54.354 22.745 69.237 1.00 25.67 280 ASP A N 1
ATOM 2080 C CA . ASP A 1 280 ? 53.422 21.981 70.064 1.00 26.31 280 ASP A CA 1
ATOM 2081 C C . ASP A 1 280 ? 53.464 22.347 71.527 1.00 27.81 280 ASP A C 1
ATOM 2082 O O . ASP A 1 280 ? 54.199 21.712 72.263 1.00 28.49 280 ASP A O 1
ATOM 2087 N N . PRO A 1 281 ? 52.669 23.331 71.952 1.00 27.51 281 PRO A N 1
ATOM 2088 C CA . PRO A 1 281 ? 52.706 23.727 73.343 1.00 30.80 281 PRO A CA 1
ATOM 2089 C C . PRO A 1 281 ? 52.187 22.607 74.203 1.00 33.29 281 PRO A C 1
ATOM 2090 O O . PRO A 1 281 ? 51.277 21.891 73.777 1.00 31.94 281 PRO A O 1
ATOM 2094 N N . PRO A 1 282 ? 52.731 22.482 75.430 1.00 32.27 282 PRO A N 1
ATOM 2095 C CA . PRO A 1 282 ? 52.340 21.275 76.185 1.00 37.44 282 PRO A CA 1
ATOM 2096 C C . PRO A 1 282 ? 50.894 21.322 76.764 1.00 37.87 282 PRO A C 1
ATOM 2097 O O . PRO A 1 282 ? 50.310 20.269 77.025 1.00 42.84 282 PRO A O 1
ATOM 2101 N N . LYS A 1 283 ? 50.313 22.505 76.894 1.00 33.58 283 LYS A N 1
ATOM 2102 C CA . LYS A 1 283 ? 48.929 22.619 77.397 1.00 31.31 283 LYS A CA 1
ATOM 2103 C C . LYS A 1 283 ? 47.987 23.199 76.325 1.00 31.71 283 LYS A C 1
ATOM 2104 O O . LYS A 1 283 ? 48.403 23.901 75.383 1.00 27.55 283 LYS A O 1
ATOM 2110 N N . PRO A 1 284 ? 46.709 22.890 76.459 1.00 29.83 284 PRO A N 1
ATOM 2111 C CA . PRO A 1 284 ? 45.799 23.451 75.483 1.00 31.65 284 PRO A CA 1
ATOM 2112 C C . PRO A 1 284 ? 45.796 24.957 75.583 1.00 33.07 284 PRO A C 1
ATOM 2113 O O . PRO A 1 284 ? 46.039 25.525 76.655 1.00 37.56 284 PRO A O 1
ATOM 2117 N N . LEU A 1 285 ? 45.592 25.615 74.474 1.00 36.82 285 LEU A N 1
ATOM 2118 C CA . LEU A 1 285 ? 45.501 27.033 74.587 1.00 38.14 285 LEU A CA 1
ATOM 2119 C C . LEU A 1 285 ? 44.029 27.467 74.478 1.00 39.34 285 LEU A C 1
ATOM 2120 O O . LEU A 1 285 ? 43.091 26.633 74.202 1.00 40.31 285 LEU A O 1
ATOM 2125 N N . GLU A 1 286 ? 43.850 28.686 74.969 1.00 37.41 286 GLU A N 1
ATOM 2126 C CA . GLU A 1 286 ? 42.538 29.290 75.230 1.00 43.57 286 GLU A CA 1
ATOM 2127 C C . GLU A 1 286 ? 42.207 30.047 73.969 1.00 39.09 286 GLU A C 1
ATOM 2128 O O . GLU A 1 286 ? 43.037 30.898 73.537 1.00 42.22 286 GLU A O 1
ATOM 2134 N N . LEU A 1 287 ? 41.115 29.617 73.337 1.00 41.26 287 LEU A N 1
ATOM 2135 C CA . LEU A 1 287 ? 40.699 30.128 72.032 1.00 42.48 287 LEU A CA 1
ATOM 2136 C C . LEU A 1 287 ? 39.384 30.850 72.154 1.00 30.87 287 LEU A C 1
ATOM 2137 O O . LEU A 1 287 ? 38.362 30.208 72.412 1.00 31.40 287 LEU A O 1
ATOM 2142 N N . PRO A 1 288 ? 39.422 32.200 72.094 1.00 29.10 288 PRO A N 1
ATOM 2143 C CA . PRO A 1 288 ? 38.121 32.843 72.169 1.00 27.56 288 PRO A CA 1
ATOM 2144 C C . PRO A 1 288 ? 37.529 32.746 70.803 1.00 24.75 288 PRO A C 1
ATOM 2145 O O . PRO A 1 288 ? 38.203 33.009 69.828 1.00 22.02 288 PRO A O 1
ATOM 2149 N N . VAL A 1 289 ? 36.284 32.344 70.708 1.00 24.72 289 VAL A N 1
ATOM 2150 C CA . VAL A 1 289 ? 35.685 32.147 69.390 1.00 21.86 289 VAL A CA 1
ATOM 2151 C C . VAL A 1 289 ? 35.270 33.429 68.711 1.00 22.25 289 VAL A C 1
ATOM 2152 O O . VAL A 1 289 ? 35.401 33.574 67.478 1.00 19.79 289 VAL A O 1
ATOM 2156 N N . PHE A 1 290 ? 34.783 34.412 69.462 1.00 21.66 290 PHE A N 1
ATOM 2157 C CA . PHE A 1 290 ? 34.222 35.587 68.821 1.00 23.65 290 PHE A CA 1
ATOM 2158 C C . PHE A 1 290 ? 35.126 36.236 67.757 1.00 20.89 290 PHE A C 1
ATOM 2159 O O . PHE A 1 290 ? 34.657 36.574 66.650 1.00 20.77 290 PHE A O 1
ATOM 2167 N N . PRO A 1 291 ? 36.421 36.463 68.058 1.00 19.17 291 PRO A N 1
ATOM 2168 C CA . PRO A 1 291 ? 37.244 37.069 67.020 1.00 19.09 291 PRO A CA 1
ATOM 2169 C C . PRO A 1 291 ? 37.440 36.261 65.783 1.00 18.36 291 PRO A C 1
ATOM 2170 O O . PRO A 1 291 ? 37.626 36.827 64.719 1.00 18.81 291 PRO A O 1
ATOM 2174 N N . LEU A 1 292 ? 37.320 34.929 65.902 1.00 17.57 292 LEU A N 1
ATOM 2175 C CA . LEU A 1 292 ? 37.336 34.084 64.675 1.00 16.33 292 LEU A CA 1
ATOM 2176 C C . LEU A 1 292 ? 36.090 34.350 63.875 1.00 18.41 292 LEU A C 1
ATOM 2177 O O . LEU A 1 292 ? 36.143 34.314 62.662 1.00 16.21 292 LEU A O 1
ATOM 2182 N N . LEU A 1 293 ? 34.948 34.522 64.559 1.00 17.15 293 LEU A N 1
ATOM 2183 C CA . LEU A 1 293 ? 33.745 34.802 63.788 1.00 16.66 293 LEU A CA 1
ATOM 2184 C C . LEU A 1 293 ? 33.765 36.149 63.096 1.00 16.85 293 LEU A C 1
ATOM 2185 O O . LEU A 1 293 ? 33.486 36.294 61.894 1.00 17.89 293 LEU A O 1
ATOM 2190 N N . LEU A 1 294 ? 34.086 37.185 63.846 1.00 17.18 294 LEU A N 1
ATOM 2191 C CA . LEU A 1 294 ? 34.038 38.579 63.366 1.00 19.75 294 LEU A CA 1
ATOM 2192 C C . LEU A 1 294 ? 34.957 38.812 62.172 1.00 20.10 294 LEU A C 1
ATOM 2193 O O . LEU A 1 294 ? 34.673 39.619 61.329 1.00 20.10 294 LEU A O 1
ATOM 2198 N N . GLY A 1 295 ? 36.115 38.109 62.133 1.00 15.86 295 GLY A N 1
ATOM 2199 C CA . GLY A 1 295 ? 37.042 38.293 61.039 1.00 15.12 295 GLY A CA 1
ATOM 2200 C C . GLY A 1 295 ? 37.215 37.119 60.128 1.00 15.76 295 GLY A C 1
ATOM 2201 O O . GLY A 1 295 ? 38.122 37.180 59.287 1.00 15.55 295 GLY A O 1
ATOM 2202 N N . ARG A 1 296 ? 36.383 36.070 60.253 1.00 14.09 296 ARG A N 1
ATOM 2203 C CA . ARG A 1 296 ? 36.570 34.867 59.411 1.00 13.38 296 ARG A CA 1
ATOM 2204 C C . ARG A 1 296 ? 38.074 34.391 59.486 1.00 13.91 296 ARG A C 1
ATOM 2205 O O . ARG A 1 296 ? 38.696 34.203 58.444 1.00 15.21 296 ARG A O 1
ATOM 2213 N N . LYS A 1 297 ? 38.542 34.204 60.703 1.00 14.61 297 LYS A N 1
ATOM 2214 C CA . LYS A 1 297 ? 39.918 33.782 60.934 1.00 14.18 297 LYS A CA 1
ATOM 2215 C C . LYS A 1 297 ? 39.952 32.328 61.320 1.00 13.76 297 LYS A C 1
ATOM 2216 O O . LYS A 1 297 ? 38.939 31.715 61.670 1.00 12.53 297 LYS A O 1
ATOM 2222 N N . MET A 1 298 ? 41.182 31.776 61.282 1.00 14.49 298 MET A N 1
ATOM 2223 C CA . MET A 1 298 ? 41.372 30.377 61.557 1.00 15.85 298 MET A CA 1
ATOM 2224 C C . MET A 1 298 ? 42.596 30.128 62.345 1.00 15.30 298 MET A C 1
ATOM 2225 O O . MET A 1 298 ? 43.564 30.852 62.218 1.00 15.49 298 MET A O 1
ATOM 2230 N N . VAL A 1 299 ? 42.564 29.039 63.124 1.00 14.07 299 VAL A N 1
ATOM 2231 C CA . VAL A 1 299 ? 43.755 28.498 63.734 1.00 14.61 299 VAL A CA 1
ATOM 2232 C C . VAL A 1 299 ? 43.925 27.057 63.220 1.00 16.00 299 VAL A C 1
ATOM 2233 O O . VAL A 1 299 ? 42.972 26.252 63.259 1.00 14.17 299 VAL A O 1
ATOM 2237 N N . ALA A 1 300 ? 45.088 26.738 62.647 1.00 15.13 300 ALA A N 1
ATOM 2238 C CA . ALA A 1 300 ? 45.255 25.478 61.969 1.00 14.46 300 ALA A CA 1
ATOM 2239 C C . ALA A 1 300 ? 46.589 24.905 62.277 1.00 16.01 300 ALA A C 1
ATOM 2240 O O . ALA A 1 300 ? 47.422 25.572 62.842 1.00 14.98 300 ALA A O 1
ATOM 2242 N N . GLY A 1 301 ? 46.779 23.660 61.926 1.00 13.16 301 GLY A N 1
ATOM 2243 C CA . GLY A 1 301 ? 48.036 22.986 62.248 1.00 14.56 301 GLY A CA 1
ATOM 2244 C C . GLY A 1 301 ? 48.608 22.378 60.964 1.00 14.88 301 GLY A C 1
ATOM 2245 O O . GLY A 1 301 ? 47.979 22.320 59.875 1.00 14.76 301 GLY A O 1
ATOM 2246 N N . SER A 1 302 ? 49.871 21.902 61.096 1.00 14.79 302 SER A N 1
ATOM 2247 C CA . SER A 1 302 ? 50.529 21.140 59.992 1.00 15.09 302 SER A CA 1
ATOM 2248 C C . SER A 1 302 ? 51.723 20.429 60.612 1.00 14.07 302 SER A C 1
ATOM 2249 O O . SER A 1 302 ? 52.296 20.922 61.590 1.00 15.29 302 SER A O 1
ATOM 2252 N N . ALA A 1 303 ? 52.111 19.328 59.977 1.00 15.23 303 ALA A N 1
ATOM 2253 C CA . ALA A 1 303 ? 53.309 18.571 60.395 1.00 17.48 303 ALA A CA 1
ATOM 2254 C C . ALA A 1 303 ? 54.066 18.131 59.145 1.00 15.98 303 ALA A C 1
ATOM 2255 O O . ALA A 1 303 ? 53.510 17.605 58.179 1.00 14.84 303 ALA A O 1
ATOM 2257 N N . ILE A 1 304 ? 55.397 18.316 59.208 1.00 15.43 304 ILE A N 1
ATOM 2258 C CA . ILE A 1 304 ? 56.318 18.029 58.111 1.00 16.64 304 ILE A CA 1
ATOM 2259 C C . ILE A 1 304 ? 55.711 18.217 56.777 1.00 15.54 304 ILE A C 1
ATOM 2260 O O . ILE A 1 304 ? 55.143 19.286 56.515 1.00 14.57 304 ILE A O 1
ATOM 2265 N N . GLY A 1 305 ? 55.901 17.273 55.846 1.00 13.81 305 GLY A N 1
ATOM 2266 C CA . GLY A 1 305 ? 55.411 17.357 54.476 1.00 14.68 305 GLY A CA 1
ATOM 2267 C C . GLY A 1 305 ? 55.486 15.979 53.852 1.00 13.17 305 GLY A C 1
ATOM 2268 O O . GLY A 1 305 ? 56.155 15.085 54.351 1.00 14.64 305 GLY A O 1
ATOM 2269 N N . GLY A 1 306 ? 54.736 15.788 52.784 1.00 13.94 306 GLY A N 1
ATOM 2270 C CA . GLY A 1 306 ? 54.791 14.528 52.021 1.00 13.07 306 GLY A CA 1
ATOM 2271 C C . GLY A 1 306 ? 56.023 14.475 51.149 1.00 13.21 306 GLY A C 1
ATOM 2272 O O . GLY A 1 306 ? 56.785 15.446 50.984 1.00 14.75 306 GLY A O 1
ATOM 2273 N N . MET A 1 307 ? 56.286 13.313 50.554 1.00 15.26 307 MET A N 1
ATOM 2274 C CA . MET A 1 307 ? 57.525 13.143 49.762 1.00 14.82 307 MET A CA 1
ATOM 2275 C C . MET A 1 307 ? 57.677 13.971 48.510 1.00 14.62 307 MET A C 1
ATOM 2276 O O . MET A 1 307 ? 58.734 14.605 48.267 1.00 15.51 307 MET A O 1
ATOM 2281 N N . LYS A 1 308 ? 56.566 14.096 47.768 1.00 15.60 308 LYS A N 1
ATOM 2282 C CA . LYS A 1 308 ? 56.592 14.866 46.550 1.00 15.39 308 LYS A CA 1
ATOM 2283 C C . LYS A 1 308 ? 56.956 16.316 46.840 1.00 14.04 308 LYS A C 1
ATOM 2284 O O . LYS A 1 308 ? 57.842 16.931 46.174 1.00 16.55 308 LYS A O 1
ATOM 2290 N N . GLU A 1 309 ? 56.294 16.880 47.889 1.00 13.72 309 GLU A N 1
ATOM 2291 C CA . GLU A 1 309 ? 56.544 18.280 48.247 1.00 14.99 309 GLU A CA 1
ATOM 2292 C C . GLU A 1 309 ? 57.946 18.450 48.853 1.00 14.83 309 GLU A C 1
ATOM 2293 O O . GLU A 1 309 ? 58.545 19.525 48.722 1.00 14.50 309 GLU A O 1
ATOM 2299 N N . THR A 1 310 ? 58.448 17.434 49.545 1.00 14.14 310 THR A N 1
ATOM 2300 C CA . THR A 1 310 ? 59.795 17.510 50.062 1.00 14.52 310 THR A CA 1
ATOM 2301 C C . THR A 1 310 ? 60.778 17.710 48.887 1.00 14.20 310 THR A C 1
ATOM 2302 O O . THR A 1 310 ? 61.674 18.570 48.986 1.00 15.58 310 THR A O 1
ATOM 2306 N N . GLN A 1 311 ? 60.604 16.934 47.827 1.00 15.06 311 GLN A N 1
ATOM 2307 C CA . GLN A 1 311 ? 61.464 17.031 46.609 1.00 15.97 311 GLN A CA 1
ATOM 2308 C C . GLN A 1 311 ? 61.294 18.399 45.943 1.00 16.02 311 GLN A C 1
ATOM 2309 O O . GLN A 1 311 ? 62.250 19.079 45.568 1.00 16.54 311 GLN A O 1
ATOM 2315 N N . GLU A 1 312 ? 60.023 18.856 45.881 1.00 16.73 312 GLU A N 1
ATOM 2316 C CA . GLU A 1 312 ? 59.763 20.173 45.319 1.00 17.17 312 GLU A CA 1
ATOM 2317 C C . GLU A 1 312 ? 60.456 21.311 46.062 1.00 16.40 312 GLU A C 1
ATOM 2318 O O . GLU A 1 312 ? 60.993 22.238 45.479 1.00 16.33 312 GLU A O 1
ATOM 2324 N N . MET A 1 313 ? 60.374 21.239 47.373 1.00 14.31 313 MET A N 1
ATOM 2325 C CA . MET A 1 313 ? 61.047 22.179 48.244 1.00 14.99 313 MET A CA 1
ATOM 2326 C C . MET A 1 313 ? 62.585 22.194 48.052 1.00 15.60 313 MET A C 1
ATOM 2327 O O . MET A 1 313 ? 63.187 23.264 47.954 1.00 15.80 313 MET A O 1
ATOM 2332 N N . ILE A 1 314 ? 63.198 21.016 47.981 1.00 14.24 314 ILE A N 1
ATOM 2333 C CA . ILE A 1 314 ? 64.612 20.929 47.745 1.00 16.96 314 ILE A CA 1
ATOM 2334 C C . ILE A 1 314 ? 64.971 21.588 46.420 1.00 15.01 314 ILE A C 1
ATOM 2335 O O . ILE A 1 314 ? 65.935 22.358 46.323 1.00 16.00 314 ILE A O 1
ATOM 2340 N N . ASP A 1 315 ? 64.204 21.246 45.382 1.00 16.60 315 ASP A N 1
ATOM 2341 C CA . ASP A 1 315 ? 64.442 21.870 44.067 1.00 17.66 315 ASP A CA 1
ATOM 2342 C C . ASP A 1 315 ? 64.298 23.406 44.105 1.00 17.30 315 ASP A C 1
ATOM 2343 O O . ASP A 1 315 ? 65.079 24.101 43.556 1.00 18.41 315 ASP A O 1
ATOM 2348 N N . PHE A 1 316 ? 63.272 23.899 44.793 1.00 15.43 316 PHE A N 1
ATOM 2349 C CA . PHE A 1 316 ? 63.023 25.294 44.985 1.00 15.79 316 PHE A CA 1
ATOM 2350 C C . PHE A 1 316 ? 64.229 25.949 45.711 1.00 15.26 316 PHE A C 1
ATOM 2351 O O . PHE A 1 316 ? 64.770 26.986 45.275 1.00 17.53 316 PHE A O 1
ATOM 2359 N N . ALA A 1 317 ? 64.697 25.335 46.794 1.00 16.30 317 ALA A N 1
ATOM 2360 C CA . ALA A 1 317 ? 65.816 25.881 47.534 1.00 18.03 317 ALA A CA 1
ATOM 2361 C C . ALA A 1 317 ? 67.048 26.013 46.666 1.00 20.12 317 ALA A C 1
ATOM 2362 O O . ALA A 1 317 ? 67.791 27.012 46.746 1.00 20.33 317 ALA A O 1
ATOM 2364 N N . ALA A 1 318 ? 67.302 24.993 45.845 1.00 18.13 318 ALA A N 1
ATOM 2365 C CA . ALA A 1 318 ? 68.423 24.960 44.956 1.00 20.48 318 ALA A CA 1
ATOM 2366 C C . ALA A 1 318 ? 68.353 26.088 43.957 1.00 23.64 318 ALA A C 1
ATOM 2367 O O . ALA A 1 318 ? 69.360 26.786 43.752 1.00 23.54 318 ALA A O 1
ATOM 2369 N N . LYS A 1 319 ? 67.186 26.313 43.399 1.00 21.04 319 LYS A N 1
ATO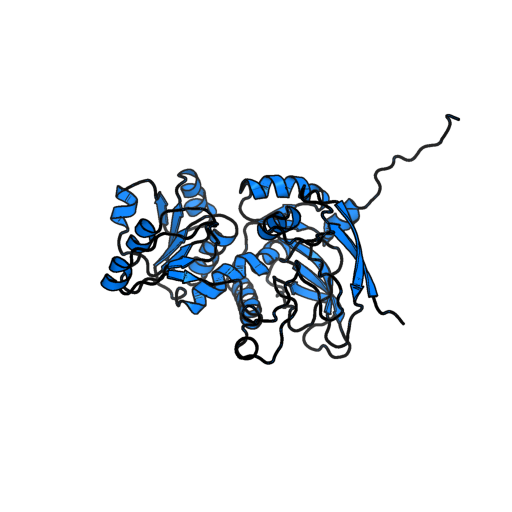M 2370 C CA . LYS A 1 319 ? 67.011 27.277 42.354 1.00 20.48 319 LYS A CA 1
ATOM 2371 C C . LYS A 1 319 ? 66.980 28.684 42.898 1.00 22.07 319 LYS A C 1
ATOM 2372 O O . LYS A 1 319 ? 67.526 29.591 42.276 1.00 24.26 319 LYS A O 1
ATOM 2378 N N . GLU A 1 320 ? 66.316 28.891 44.018 1.00 19.37 320 GLU A N 1
ATOM 2379 C CA . GLU A 1 320 ? 66.179 30.236 44.604 1.00 21.08 320 GLU A CA 1
ATOM 2380 C C . GLU A 1 320 ? 67.254 30.690 45.590 1.00 22.56 320 GLU A C 1
ATOM 2381 O O . GLU A 1 320 ? 67.132 31.742 46.189 1.00 26.48 320 GLU A O 1
ATOM 2387 N N . GLY A 1 321 ? 68.218 29.841 45.854 1.00 22.13 321 GLY A N 1
ATOM 2388 C CA . GLY A 1 321 ? 69.225 30.237 46.796 1.00 23.08 321 GLY A CA 1
ATOM 2389 C C . GLY A 1 321 ? 68.869 30.183 48.232 1.00 22.79 321 GLY A C 1
ATOM 2390 O O . GLY A 1 321 ? 69.514 30.885 49.019 1.00 25.57 321 GLY A O 1
ATOM 2391 N N . VAL A 1 322 ? 67.934 29.318 48.660 1.00 19.11 322 VAL A N 1
ATOM 2392 C CA . VAL A 1 322 ? 67.618 29.231 50.086 1.00 18.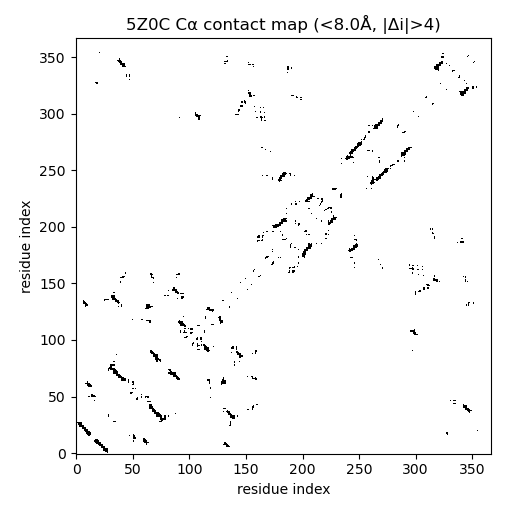16 322 VAL A CA 1
ATOM 2393 C C . VAL A 1 322 ? 68.641 28.320 50.797 1.00 20.77 322 VAL A C 1
ATOM 2394 O O . VAL A 1 322 ? 68.837 27.179 50.354 1.00 21.38 322 VAL A O 1
ATOM 2398 N N . ARG A 1 323 ? 69.225 28.799 51.893 1.00 20.81 323 ARG A N 1
ATOM 2399 C CA . ARG A 1 323 ? 70.211 28.014 52.664 1.00 24.39 323 ARG A CA 1
ATOM 2400 C C . ARG A 1 323 ? 69.944 28.259 54.132 1.00 19.06 323 ARG A C 1
ATOM 2401 O O . ARG A 1 323 ? 70.102 29.394 54.569 1.00 21.58 323 ARG A O 1
ATOM 2409 N N . ALA A 1 324 ? 69.785 27.196 54.871 1.00 18.34 324 ALA A N 1
ATOM 2410 C CA . ALA A 1 324 ? 69.802 27.251 56.324 1.00 18.69 324 ALA A CA 1
ATOM 2411 C C . ALA A 1 324 ? 71.099 27.864 56.833 1.00 16.90 324 ALA A C 1
ATOM 2412 O O . ALA A 1 324 ? 72.122 27.673 56.187 1.00 17.79 324 ALA A O 1
ATOM 2414 N N . ASP A 1 325 ? 71.005 28.590 57.961 1.00 17.02 325 ASP A N 1
ATOM 2415 C CA . ASP A 1 325 ? 72.137 29.105 58.703 1.00 17.23 325 ASP A CA 1
ATOM 2416 C C . ASP A 1 325 ? 72.547 28.004 59.698 1.00 16.13 325 ASP A C 1
ATOM 2417 O O . ASP A 1 325 ? 71.776 27.710 60.635 1.00 17.23 325 ASP A O 1
ATOM 2422 N N . VAL A 1 326 ? 73.702 27.371 59.436 1.00 15.86 326 VAL A N 1
ATOM 2423 C CA . VAL A 1 326 ? 74.104 26.201 60.188 1.00 15.19 326 VAL A CA 1
ATOM 2424 C C . VAL A 1 326 ? 75.457 26.378 60.899 1.00 15.08 326 VAL A C 1
ATOM 2425 O O . VAL A 1 326 ? 76.292 27.205 60.450 1.00 17.59 326 VAL A O 1
ATOM 2429 N N . GLU A 1 327 ? 75.523 25.686 62.020 1.00 15.90 327 GLU A N 1
ATOM 2430 C CA . GLU A 1 327 ? 76.772 25.497 62.747 1.00 16.02 327 GLU A CA 1
ATOM 2431 C C . GLU A 1 327 ? 77.166 24.016 62.561 1.00 16.24 327 GLU A C 1
ATOM 2432 O O . GLU A 1 327 ? 76.576 23.127 63.170 1.00 16.61 327 GLU A O 1
ATOM 2438 N N . VAL A 1 328 ? 78.223 23.828 61.810 1.00 15.74 328 VAL A N 1
ATOM 2439 C CA . VAL A 1 328 ? 78.711 22.510 61.448 1.00 15.78 328 VAL A CA 1
ATOM 2440 C C . VAL A 1 328 ? 79.631 22.025 62.561 1.00 18.74 328 VAL A C 1
ATOM 2441 O O . VAL A 1 328 ? 80.603 22.755 62.970 1.00 19.34 328 VAL A O 1
ATOM 2445 N N . ILE A 1 329 ? 79.384 20.831 63.058 1.00 15.45 329 ILE A N 1
ATOM 2446 C CA . ILE A 1 329 ? 80.046 20.310 64.283 1.00 15.86 329 ILE A CA 1
ATOM 2447 C C . ILE A 1 329 ? 80.569 18.891 64.020 1.00 17.58 329 ILE A C 1
ATOM 2448 O O . ILE A 1 329 ? 80.057 18.147 63.175 1.00 16.20 329 ILE A O 1
ATOM 2453 N N . PRO A 1 330 ? 81.642 18.517 64.741 1.00 18.08 330 PRO A N 1
ATOM 2454 C CA . PRO A 1 330 ? 82.028 17.112 64.750 1.00 17.39 330 PRO A CA 1
ATOM 2455 C C . PRO A 1 330 ? 81.179 16.234 65.565 1.00 14.52 330 PRO A C 1
ATOM 2456 O O . PRO A 1 330 ? 80.518 16.667 66.507 1.00 17.05 330 PRO A O 1
ATOM 2460 N N . MET A 1 331 ? 81.105 14.948 65.239 1.00 16.78 331 MET A N 1
ATOM 2461 C CA . MET A 1 331 ? 80.258 14.039 65.934 1.00 17.20 331 MET A CA 1
ATOM 2462 C C . MET A 1 331 ? 80.565 14.028 67.427 1.00 18.72 331 MET A C 1
ATOM 2463 O O . MET A 1 331 ? 79.663 13.927 68.210 1.00 17.23 331 MET A O 1
ATOM 2468 N N . ASP A 1 332 ? 81.848 14.067 67.786 1.00 19.06 332 ASP A N 1
ATOM 2469 C CA . ASP A 1 332 ? 82.159 13.999 69.179 1.00 17.87 332 ASP A CA 1
ATOM 2470 C C . ASP A 1 332 ? 81.803 15.243 70.008 1.00 20.20 332 ASP A C 1
ATOM 2471 O O . ASP A 1 332 ? 81.895 15.171 71.236 1.00 23.54 332 ASP A O 1
ATOM 2476 N N . TYR A 1 333 ? 81.245 16.273 69.379 1.00 20.00 333 TYR A N 1
ATOM 2477 C CA . TYR A 1 333 ? 80.752 17.456 70.074 1.00 19.29 333 TYR A CA 1
ATOM 2478 C C . TYR A 1 333 ? 79.258 17.268 70.355 1.00 21.10 333 TYR A C 1
ATOM 2479 O O . TYR A 1 333 ? 78.667 18.120 70.977 1.00 21.97 333 TYR A O 1
ATOM 2488 N N . VAL A 1 334 ? 78.623 16.180 69.911 1.00 18.61 334 VAL A N 1
ATOM 2489 C CA . VAL A 1 334 ? 77.146 16.136 69.920 1.00 19.34 334 VAL A CA 1
ATOM 2490 C C . VAL A 1 334 ? 76.528 16.331 71.317 1.00 19.80 334 VAL A C 1
ATOM 2491 O O . VAL A 1 334 ? 75.459 16.962 71.454 1.00 18.49 334 VAL A O 1
ATOM 2495 N N . ASN A 1 335 ? 77.167 15.782 72.386 1.00 19.30 335 ASN A N 1
ATOM 2496 C CA . ASN A 1 335 ? 76.597 15.966 73.716 1.00 21.33 335 ASN A CA 1
ATOM 2497 C C . ASN A 1 335 ? 76.626 17.451 74.199 1.00 19.66 335 ASN A C 1
ATOM 2498 O O . ASN A 1 335 ? 75.672 17.873 74.816 1.00 21.82 335 ASN A O 1
ATOM 2503 N N . THR A 1 336 ? 77.638 18.186 73.859 1.00 21.78 336 THR A N 1
ATOM 2504 C CA . THR A 1 336 ? 77.715 19.595 74.098 1.00 20.90 336 THR A CA 1
ATOM 2505 C C . THR A 1 336 ? 76.646 20.329 73.261 1.00 22.41 336 THR A C 1
ATOM 2506 O O . THR A 1 336 ? 75.984 21.252 73.757 1.00 23.22 336 THR A O 1
ATOM 2510 N N . ALA A 1 337 ? 76.506 19.922 71.995 1.00 18.57 337 ALA A N 1
ATOM 2511 C CA . ALA A 1 337 ? 75.478 20.513 71.133 1.00 19.46 337 ALA A CA 1
ATOM 2512 C C . ALA A 1 337 ? 74.118 20.320 71.735 1.00 20.71 337 ALA A C 1
ATOM 2513 O O . ALA A 1 337 ? 73.264 21.253 71.624 1.00 20.74 337 ALA A O 1
ATOM 2515 N N . MET A 1 338 ? 73.861 19.162 72.335 1.00 19.97 338 MET A N 1
ATOM 2516 C CA . MET A 1 338 ? 72.541 18.878 72.868 1.00 21.81 338 MET A CA 1
ATOM 2517 C C . MET A 1 338 ? 72.258 19.848 74.015 1.00 25.64 338 MET A C 1
ATOM 2518 O O . MET A 1 338 ? 71.123 20.344 74.168 1.00 24.55 338 MET A O 1
ATOM 2523 N N . GLN A 1 339 ? 73.275 20.111 74.828 1.00 22.54 339 GLN A N 1
ATOM 2524 C CA . GLN A 1 339 ? 73.067 21.120 75.945 1.00 25.00 339 GLN A CA 1
ATOM 2525 C C . GLN A 1 339 ? 72.745 22.481 75.324 1.00 23.01 339 GLN A C 1
ATOM 2526 O O . GLN A 1 339 ? 71.855 23.193 75.795 1.00 24.96 339 GLN A O 1
ATOM 2532 N N . ARG A 1 340 ? 73.419 22.864 74.248 1.00 21.37 340 ARG A N 1
ATOM 2533 C CA . ARG A 1 340 ? 73.166 24.133 73.580 1.00 21.63 340 ARG A CA 1
ATOM 2534 C C . ARG A 1 340 ? 71.793 24.174 72.904 1.00 23.57 340 ARG A C 1
ATOM 2535 O O . ARG A 1 340 ? 71.103 25.174 73.044 1.00 23.08 340 ARG A O 1
ATOM 2543 N N . VAL A 1 341 ? 71.347 23.076 72.328 1.00 19.40 341 VAL A N 1
ATOM 2544 C CA . VAL A 1 341 ? 70.031 23.031 71.687 1.00 20.26 341 VAL A CA 1
ATOM 2545 C C . VAL A 1 341 ? 68.971 23.254 72.788 1.00 22.49 341 VAL A C 1
ATOM 2546 O O . VAL A 1 341 ? 67.978 23.970 72.572 1.00 25.25 341 VAL A O 1
ATOM 2550 N N . SER A 1 342 ? 69.166 22.681 73.951 1.00 22.69 342 SER A N 1
ATOM 2551 C CA . SER A 1 342 ? 68.183 22.823 75.038 1.00 23.89 342 SER A CA 1
ATOM 2552 C C . SER A 1 342 ? 67.995 24.277 75.535 1.00 26.43 342 SER A C 1
ATOM 2553 O O . SER A 1 342 ? 66.937 24.633 76.096 1.00 28.09 342 SER A O 1
ATOM 2556 N N . LYS A 1 343 ? 68.976 25.090 75.277 1.00 24.60 343 LYS A N 1
ATOM 2557 C CA . LYS A 1 343 ? 68.903 26.525 75.516 1.00 28.68 343 LYS A CA 1
ATOM 2558 C C . LYS A 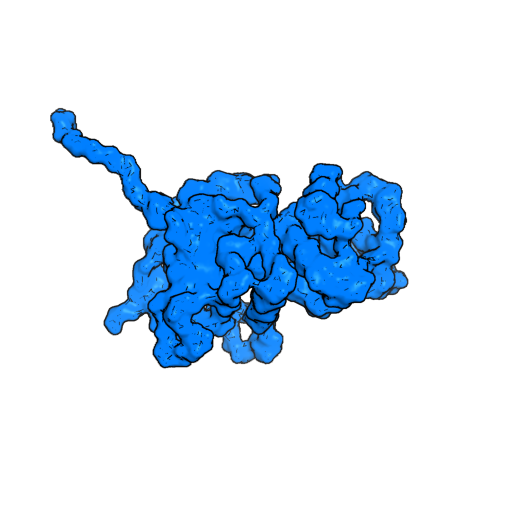1 343 ? 68.714 27.407 74.262 1.00 29.40 343 LYS A C 1
ATOM 2559 O O . LYS A 1 343 ? 68.964 28.593 74.344 1.00 27.99 343 LYS A O 1
ATOM 2565 N N . SER A 1 344 ? 68.316 26.835 73.127 1.00 27.06 344 SER A N 1
ATOM 2566 C CA . SER A 1 344 ? 68.239 27.555 71.862 1.00 24.90 344 SER A CA 1
ATOM 2567 C C . SER A 1 344 ? 69.510 28.358 71.566 1.00 24.11 344 SER A C 1
ATOM 2568 O O . SER A 1 344 ? 69.493 29.428 70.928 1.00 26.09 344 SER A O 1
ATOM 2571 N N . ASP A 1 345 ? 70.675 27.819 71.955 1.00 23.61 345 ASP A N 1
ATOM 2572 C CA . ASP A 1 345 ? 71.925 28.547 71.835 1.00 23.68 345 ASP A CA 1
ATOM 2573 C C . ASP A 1 345 ? 72.646 28.169 70.504 1.00 24.15 345 ASP A C 1
ATOM 2574 O O . ASP A 1 345 ? 73.758 27.685 70.541 1.00 23.17 345 ASP A O 1
ATOM 2579 N N . VAL A 1 346 ? 71.954 28.346 69.366 1.00 21.99 346 VAL A N 1
ATOM 2580 C CA . VAL A 1 346 ? 72.521 28.102 68.083 1.00 19.62 346 VAL A CA 1
ATOM 2581 C C . VAL A 1 346 ? 71.828 29.066 67.069 1.00 18.32 346 VAL A C 1
ATOM 2582 O O . VAL A 1 346 ? 70.601 29.321 67.194 1.00 19.48 346 VAL A O 1
ATOM 2586 N N . LYS A 1 347 ? 72.547 29.499 66.026 1.00 19.24 347 LYS A N 1
ATOM 2587 C CA . LYS A 1 347 ? 71.987 30.367 65.019 1.00 18.28 347 LYS A CA 1
ATOM 2588 C C . LYS A 1 347 ? 72.139 29.778 63.640 1.00 20.17 347 LYS A C 1
ATOM 2589 O O . LYS A 1 347 ? 73.084 30.124 62.898 1.00 19.75 347 LYS A O 1
ATOM 2595 N N . TYR A 1 348 ? 71.267 28.859 63.237 1.00 16.31 348 TYR A N 1
ATOM 2596 C CA . TYR A 1 348 ? 70.038 28.463 63.887 1.00 16.45 348 TYR A CA 1
ATOM 2597 C C . TYR A 1 348 ? 69.843 26.955 63.949 1.00 15.29 348 TYR A C 1
ATOM 2598 O O . TYR A 1 348 ? 68.802 26.482 64.457 1.00 18.28 348 TYR A O 1
ATOM 2607 N N . ARG A 1 349 ? 70.798 26.198 63.409 1.00 14.54 349 ARG A N 1
ATOM 2608 C CA . ARG A 1 349 ? 70.722 24.737 63.381 1.00 14.84 349 ARG A CA 1
ATOM 2609 C C . ARG A 1 349 ? 72.142 24.177 63.464 1.00 14.56 349 ARG A C 1
ATOM 2610 O O . ARG A 1 349 ? 73.022 24.693 62.766 1.00 15.46 349 ARG A O 1
ATOM 2618 N N . PHE A 1 350 ? 72.329 23.147 64.307 1.00 14.39 350 PHE A N 1
ATOM 2619 C CA . PHE A 1 350 ? 73.560 22.318 64.259 1.00 14.61 350 PHE A CA 1
ATOM 2620 C C . PHE A 1 350 ? 73.437 21.295 63.124 1.00 13.94 350 PHE A C 1
ATOM 2621 O O . PHE A 1 350 ? 72.364 20.712 62.929 1.00 13.99 350 PHE A O 1
ATOM 2629 N N . VAL A 1 351 ? 74.535 21.074 62.415 1.00 15.10 351 VAL A N 1
ATOM 2630 C CA . VAL A 1 351 ? 74.607 19.986 61.468 1.00 13.15 351 VAL A CA 1
ATOM 2631 C C . VAL A 1 351 ? 75.909 19.204 61.800 1.00 13.59 351 VAL A C 1
ATOM 2632 O O . VAL A 1 351 ? 76.973 19.804 61.825 1.00 15.69 351 VAL A O 1
ATOM 2636 N N . ILE A 1 352 ? 75.768 17.935 61.994 1.00 13.97 352 ILE A N 1
ATOM 2637 C CA . ILE A 1 352 ? 76.939 17.075 62.317 1.00 14.23 352 ILE A CA 1
ATOM 2638 C C . ILE A 1 352 ? 77.589 16.731 61.009 1.00 14.25 352 ILE A C 1
ATOM 2639 O O . ILE A 1 352 ? 76.948 16.209 60.065 1.00 15.33 352 ILE A O 1
ATOM 2644 N N . ASP A 1 353 ? 78.925 16.934 60.894 1.00 14.89 353 ASP A N 1
ATOM 2645 C CA . ASP A 1 353 ? 79.674 16.543 59.658 1.00 14.83 353 ASP A CA 1
ATOM 2646 C C . ASP A 1 353 ? 80.060 15.065 59.886 1.00 17.26 353 ASP A C 1
ATOM 2647 O O . ASP A 1 353 ? 81.137 14.693 60.400 1.00 17.81 353 ASP A O 1
ATOM 2652 N N . ILE A 1 354 ? 79.085 14.192 59.567 1.00 17.15 354 ILE A N 1
ATOM 2653 C CA . ILE A 1 354 ? 79.284 12.750 59.705 1.00 16.49 354 ILE A CA 1
ATOM 2654 C C . ILE A 1 354 ? 80.411 12.272 58.756 1.00 15.13 354 ILE A C 1
ATOM 2655 O O . ILE A 1 354 ? 81.319 11.498 59.184 1.00 16.55 354 ILE A O 1
ATOM 2660 N N . GLY A 1 355 ? 80.378 12.761 57.539 1.00 15.84 355 GLY A N 1
ATOM 2661 C CA . GLY A 1 355 ? 81.321 12.274 56.487 1.00 17.38 355 GLY A CA 1
ATOM 2662 C C . GLY A 1 355 ? 82.774 12.515 56.842 1.00 19.47 355 GLY A C 1
ATOM 2663 O O . GLY A 1 355 ? 83.637 11.592 56.677 1.00 20.27 355 GLY A O 1
ATOM 2664 N N . ASN A 1 356 ? 83.095 13.648 57.463 1.00 16.99 356 ASN A N 1
ATOM 2665 C CA . ASN A 1 356 ? 84.463 13.956 57.792 1.00 19.65 356 ASN A CA 1
ATOM 2666 C C . ASN A 1 356 ? 84.860 13.680 59.203 1.00 18.06 356 ASN A C 1
ATOM 2667 O O . ASN A 1 356 ? 86.082 13.651 59.498 1.00 19.18 356 ASN A O 1
ATOM 2672 N N . THR A 1 357 ? 83.934 13.447 60.116 1.00 17.18 357 THR A N 1
ATOM 2673 C CA . THR A 1 357 ? 84.252 13.345 61.564 1.00 16.27 357 THR A CA 1
ATOM 2674 C C . THR A 1 357 ? 83.763 12.147 62.302 1.00 15.69 357 THR A C 1
ATOM 2675 O O . THR A 1 357 ? 84.103 11.946 63.467 1.00 17.91 357 THR A O 1
ATOM 2679 N N . PHE A 1 358 ? 82.847 11.340 61.722 1.00 14.78 358 PHE A N 1
ATOM 2680 C CA . PHE A 1 358 ? 82.188 10.307 62.473 1.00 14.57 358 PHE A CA 1
ATOM 2681 C C . PHE A 1 358 ? 83.204 9.199 62.869 1.00 16.14 358 PHE A C 1
ATOM 2682 O O . PHE A 1 358 ? 83.270 8.802 64.027 1.00 18.03 358 PHE A O 1
ATOM 2690 N N . ASN A 1 359 ? 83.924 8.726 61.847 1.00 18.36 359 ASN A N 1
ATOM 2691 C CA . ASN A 1 359 ? 84.912 7.666 62.158 1.00 17.75 359 ASN A CA 1
ATOM 2692 C C . ASN A 1 359 ? 85.972 8.154 63.111 1.00 19.02 359 ASN A C 1
ATOM 2693 O O . ASN A 1 359 ? 86.363 7.396 64.005 1.00 20.23 359 ASN A O 1
ATOM 2698 N N . ASP A 1 360 ? 86.372 9.413 63.009 1.00 17.79 360 ASP A N 1
ATOM 2699 C CA . ASP A 1 360 ? 87.354 9.976 63.905 1.00 21.01 360 ASP A CA 1
ATOM 2700 C C . ASP A 1 360 ? 86.858 9.895 65.356 1.00 21.95 360 ASP A C 1
ATOM 2701 O O . ASP A 1 360 ? 87.629 9.699 66.301 1.00 21.42 360 ASP A O 1
ATOM 2706 N N . SER A 1 361 ? 85.522 9.995 65.595 1.00 19.97 361 SER A N 1
ATOM 2707 C CA . SER A 1 361 ? 84.989 9.924 66.909 1.00 18.21 361 SER A CA 1
ATOM 2708 C C . SER A 1 361 ? 85.031 8.566 67.582 1.00 20.44 361 SER A C 1
ATOM 2709 O O . SER A 1 361 ? 84.809 8.442 68.806 1.00 20.99 361 SER A O 1
ATOM 2712 N N . LEU A 1 362 ? 85.253 7.540 66.740 1.00 19.01 362 LEU A N 1
ATOM 2713 C CA . LEU A 1 362 ? 85.309 6.139 67.156 1.00 19.00 362 LEU A CA 1
ATOM 2714 C C . LEU A 1 362 ? 86.734 5.674 67.469 1.00 21.15 362 LEU A C 1
ATOM 2715 O O . LEU A 1 362 ? 86.866 4.646 68.113 1.00 22.44 362 LEU A O 1
ATOM 2720 N N . ILE A 1 363 ? 87.723 6.393 67.000 1.00 19.45 363 ILE A N 1
ATOM 2721 C CA . ILE A 1 363 ? 89.129 5.899 67.060 1.00 19.23 363 ILE A CA 1
ATOM 2722 C C . ILE A 1 363 ? 89.556 5.895 68.494 1.00 21.63 363 ILE A C 1
ATOM 2723 O O . ILE A 1 363 ? 89.356 6.852 69.213 1.00 21.91 363 ILE A O 1
ATOM 2728 N N . SER A 1 364 ? 90.115 4.770 68.927 1.00 22.16 364 SER A N 1
ATOM 2729 C CA . SER A 1 364 ? 90.587 4.662 70.301 1.00 27.27 364 SER A CA 1
ATOM 2730 C C . SER A 1 364 ? 91.644 5.732 70.632 1.00 25.32 364 SER A C 1
ATOM 2731 O O . SER A 1 364 ? 92.481 6.084 69.820 1.00 23.04 364 SER A O 1
ATOM 2734 N N . SER A 1 365 ? 91.530 6.317 71.848 1.00 27.49 365 SER A N 1
ATOM 2735 C CA . SER A 1 365 ? 92.545 7.253 72.334 1.00 26.88 365 SER A CA 1
ATOM 2736 C C . SER A 1 365 ? 93.488 6.609 73.410 1.00 29.17 365 SER A C 1
ATOM 2737 O O . SER A 1 365 ? 94.185 7.301 74.078 1.00 28.54 365 SER A O 1
ATOM 2740 N N . GLU A 1 366 ? 93.550 5.287 73.443 1.00 26.00 366 GLU A N 1
ATOM 2741 C CA . GLU A 1 366 ? 94.492 4.536 74.328 1.00 26.56 366 GLU A CA 1
ATOM 2742 C C . GLU A 1 366 ? 95.886 4.809 73.907 1.00 28.55 366 GLU A C 1
ATOM 2743 O O . GLU A 1 366 ? 96.233 4.601 72.741 1.00 26.96 366 GLU A O 1
ATOM 2749 N N . VAL A 1 367 ? 96.709 5.278 74.845 1.00 27.88 367 VAL A N 1
ATOM 2750 C CA . VAL A 1 367 ? 98.073 5.630 74.583 1.00 25.99 367 VAL A CA 1
ATOM 2751 C C . VAL A 1 367 ? 98.875 4.331 74.491 1.00 24.28 367 VAL A C 1
ATOM 2752 O O . VAL A 1 367 ? 98.664 3.425 75.295 1.00 24.63 367 VAL A O 1
ATOM 2756 N N . GLU A 1 368 ? 99.795 4.245 73.513 1.00 22.89 368 GLU A N 1
ATOM 2757 C CA . GLU A 1 368 ? 100.571 3.043 73.322 1.00 23.36 368 GLU A CA 1
ATOM 2758 C C . GLU A 1 368 ? 101.666 2.986 74.365 1.00 24.90 368 GLU A C 1
ATOM 2759 O O . GLU A 1 368 ? 102.248 4.007 74.662 1.00 24.77 368 GLU A O 1
ATOM 2765 N N . HIS A 1 369 ? 101.891 1.799 74.943 1.00 25.13 369 HIS A N 1
ATOM 2766 C CA . HIS A 1 369 ? 102.830 1.689 76.103 1.00 25.79 369 HIS A CA 1
ATOM 2767 C C . HIS A 1 369 ? 103.236 0.246 76.287 1.00 23.43 369 HIS A C 1
ATOM 2768 O O . HIS A 1 369 ? 102.519 -0.706 75.962 1.00 24.27 369 HIS A O 1
ATOM 2775 N N . HIS A 1 370 ? 104.424 0.076 76.814 1.00 25.55 370 HIS A N 1
ATOM 2776 C CA . HIS A 1 370 ? 104.844 -1.232 77.352 1.00 26.31 370 HIS A CA 1
ATOM 2777 C C . HIS A 1 370 ? 104.176 -1.381 78.700 1.00 26.83 370 HIS A C 1
ATOM 2778 O O . HIS A 1 370 ? 103.865 -0.406 79.365 1.00 30.25 370 HIS A O 1
ATOM 2785 N N . HIS A 1 371 ? 103.958 -2.604 79.120 1.00 28.12 371 HIS A N 1
ATOM 2786 C CA . HIS A 1 371 ? 103.357 -2.878 80.395 1.00 29.33 371 HIS A CA 1
ATOM 2787 C C . HIS A 1 371 ? 104.471 -3.419 81.301 1.00 32.40 371 HIS A C 1
ATOM 2788 O O . HIS A 1 371 ? 104.871 -4.609 81.212 1.00 34.53 371 HIS A O 1
ATOM 2795 N N . HIS A 1 372 ? 105.031 -2.549 82.112 1.00 31.96 372 HIS A N 1
ATOM 2796 C CA . HIS A 1 372 ? 106.267 -2.925 82.855 1.00 38.44 372 HIS A CA 1
ATOM 2797 C C . HIS A 1 372 ? 105.982 -3.285 84.327 1.00 39.48 372 HIS A C 1
ATOM 2798 O O . HIS A 1 372 ? 106.805 -3.958 84.984 1.00 36.74 372 HIS A O 1
ATOM 2805 N N . HIS A 1 373 ? 104.822 -2.830 84.827 1.00 39.86 373 HIS A N 1
ATOM 2806 C CA . HIS A 1 373 ? 104.483 -2.956 86.229 1.00 42.38 373 HIS A CA 1
ATOM 2807 C C . HIS A 1 373 ? 103.615 -4.201 86.399 1.00 41.97 373 HIS A C 1
ATOM 2808 O O . HIS A 1 373 ? 102.446 -4.240 85.982 1.00 37.91 373 HIS A O 1
ATOM 2815 N N . HIS A 1 374 ? 104.208 -5.219 87.006 1.00 34.60 374 HIS A N 1
ATOM 2816 C CA . HIS A 1 374 ? 103.558 -6.498 87.247 1.00 39.42 374 HIS A CA 1
ATOM 2817 C C . HIS A 1 374 ? 103.513 -6.763 88.735 1.00 30.26 374 HIS A C 1
ATOM 2818 O O . HIS A 1 374 ? 104.106 -6.011 89.521 1.00 30.96 374 HIS A O 1
#

Solvent-accessible surface area: 16942 Å² total; per-residue (Å²): 202,129,148,73,50,135,0,14,0,21,0,0,105,65,70,80,6,114,1,38,59,34,91,21,75,23,54,26,29,31,97,73,9,0,9,0,104,1,28,33,0,0,3,2,72,28,0,17,52,11,0,94,44,102,130,94,99,18,67,56,46,1,1,0,0,17,0,0,0,0,60,1,69,92,42,5,100,115,9,118,116,5,123,99,29,21,64,0,0,0,10,12,5,9,2,2,47,93,88,20,104,50,13,100,98,90,61,2,2,89,3,111,96,90,14,60,1,16,36,22,125,28,144,78,42,76,34,19,19,0,0,0,0,35,36,7,7,0,35,28,64,2,9,3,99,2,34,147,69,6,60,36,51,13,2,0,0,1,3,13,0,0,3,10,0,6,10,0,0,83,173,28,30,3,15,113,103,68,44,24,0,0,0,15,16,14,32,14,24,0,0,0,0,0,40,0,0,79,36,14,41,2,93,0,2,0,2,16,95,35,92,74,62,114,112,11,0,72,91,57,12,30,8,97,36,23,13,30,35,96,49,82,151,65,21,122,88,12,68,33,53,0,26,0,0,0,0,17,38,52,48,103,32,91,3,61,51,7,5,49,1,1,82,62,100,2,53,0,0,22,22,14,112,20,102,153,132,65,154,75,58,88,131,47,30,124,140,9,178,36,75,47,20,45,23,44,20,4,0,21,105,32,8,46,76,0,0,70,36,0,16,170,85,43,8,80,5,48,40,62,64,7,57,0,92,69,0,37,57,0,10,108,44,24,72,143,94,74,24,128,14,16,1,0,0,18,4,30,106,30,3,95,99,24,62,124,73,111,152,124,170,138,150,124,150,163,191

Radius of gyration: 21.62 Å; Cα contacts (8 Å, |Δi|>4): 873; chains: 1; bounding box: 72×65×48 Å

Organism: NCBI:txid488003

Foldseek 3Di:
DAFWDKKKFWFAAALVLDTDIDIDIDGDAAQQKWKWFWFKFWDDVVLLCQSNCVVVQHDPRAADTFLTKGFTCDHHNNDDPDDGGFIKTAGFFQDADCPDPCNVVLRRVPGPRTATQASGADPVRHGHHYHRIGMDMGRNLRMATFDPLDDRQQNRLCRFLQQLQVVCCVVVVVLAAPFEEEEEDQASNSLNNQLRNVLSNYQYEYEECDPVCQCCQCVNRPHNYYANLPPVVSLVVQFQRHQEYEYEDQADDADPSVLRNHHQNHEYEYAHHHPDDYDDDCVSCVVRVYYYYYGGGGGSVVSNVSSVSCSVRVRGQDEDEAESLCVVVVSVCVVVCNTSYIYMYRCNPHVVVSVDDPDDDDDDDDD

Secondary structure (DSSP, 8-state):
---EEEEEEEEESSTT--EEEEEEEEE---TTEEEEEEEEEEPPHHHHHHHTTTTS-PPSSB-----EEEEEEEE-TT--S--TT-EEEE-SEEE--SSSHHHHTT-GGG-TT-EESSSSB-TTSPBP--SSBSEEEEEGGG-EEPPTTS-HHHHGGGGTHHHHHHHHHHHTT--STT-EEEEE--SHHHHHHHHHHHHTT-EEEEEES-THHHHIIIIIS--SEEEETT-HHHHHHTTT-EEEEEE---S---SHHHHHHEEEEEEEEE-S--SSPPP--SHHHHHHT-EEEE--S--HHHHHHHHHHHHHHT----EEEE-GGGHHHHHHHHHTT-SSSEEEEEHHHHTGGGGS--PPP------